Protein AF-0000000080634558 (afdb_homodimer)

Sequence (354 aa):
MTTLVQPQPTEDAERSDAERKASATQMYHEVARIIERMHRRFLDVLRIELSRIGIDDISPVQVMMLLNISNGEISVRDLIERGYYLGSNASYNLKQLVDSGYVDRSASPRDKRAARLKLSARGLELCERLRHMASVHSDGLIRTDGDSQDFEVTYRTLRRLERKWTDVIRSDETEILMTTLVQPQPTEDAERSDAERKASATQMYHEVARIIERMHRRFLDVLRIELSRIGIDDISPVQVMMLLNISNGEISVRDLIERGYYLGSNASYNLKQLVDSGYVDRSASPRDKRAARLKLSARGLELCERLRHMASVHSDGLIRTDGDSQDFEVTYRTLRRLERKWTDVIRSDETEIL

Solvent-accessible surface area (backbone atoms only — not comparable to full-atom values): 19141 Å² total; per-residue (Å²): 134,82,76,77,71,70,78,68,76,48,72,67,55,50,52,52,51,50,50,50,51,51,49,32,26,50,50,47,50,52,46,54,51,48,33,50,50,44,40,48,49,48,42,49,39,44,46,51,51,32,53,73,74,69,50,81,89,65,52,44,70,51,48,54,52,47,62,66,35,65,84,40,78,37,41,56,63,52,47,39,64,68,61,50,36,73,53,84,55,36,64,51,45,50,50,49,34,39,74,72,46,34,31,40,76,41,72,25,89,86,38,80,85,40,41,33,35,33,61,24,74,58,29,47,50,50,51,50,55,52,47,52,52,45,38,58,56,20,61,79,64,42,78,45,71,66,41,49,51,40,51,51,46,26,44,54,47,50,51,52,52,47,50,53,47,50,48,55,50,48,51,54,56,47,69,72,97,134,83,75,77,71,71,79,70,76,49,72,67,55,50,51,52,50,50,50,49,50,50,50,31,26,51,51,48,50,52,45,55,53,48,34,52,50,41,42,47,50,50,40,49,42,43,46,51,52,31,52,75,72,70,48,81,89,66,51,44,70,51,49,55,52,49,62,67,35,64,84,40,78,38,40,56,64,52,46,41,65,67,61,52,38,73,52,86,54,36,63,50,46,50,51,50,34,40,75,73,47,32,32,40,75,39,72,25,88,87,38,81,84,40,43,32,35,34,61,24,75,57,28,48,51,52,52,50,55,51,48,51,52,45,36,57,57,22,60,80,66,43,78,45,71,66,40,48,49,40,50,51,46,25,45,54,49,50,52,53,50,47,50,52,48,50,48,56,49,50,53,53,57,51,70,73,102

InterPro domains:
  IPR000835 MarR-type HTH domain [PF12802] (57-114)
  IPR000835 MarR-type HTH domain [PS50995] (28-163)
  IPR000835 MarR-type HTH domain [SM00347] (51-150)
  IPR023187 Transcriptional regulator MarR-type, conserved site [PS01117] (89-123)
  IPR036388 Winged helix-like DNA-binding domain superfamily [G3DSA:1.10.10.10] (7-164)
  IPR036390 Winged helix DNA-binding domain superfamily [SSF46785] (25-169)
  IPR039422 Transcription regulators MarR/SlyA-like [PTHR33164] (25-158)

Organism: NCBI:txid1064539

Foldseek 3Di:
DPPPPPPDPDPVNVVVVVVVVVVVVVVVVVVVVVVVVVVVVVQVVQVVLCVVVPHDQAGSLLLVLLLVQAVDKDWPVCSCVVVVPVDPVSVVSVVSCVVVQQKDWDQDPVDNPIIIIHGGPNNVVVNVSVVVVVVVVVCVQQPDPVSVVVVVVVVVVVVVVVVVVVVVVVVVVVVVD/DPPPPPPDPDPVSVVVVVVVVVVVVVVVVVVVVVVVVVVVVVQVVQVVLCVVVPHDQAGSLLLVLLLVQAVDKDWPVCSCVVVVPVDPVSVVSVVSCVVVQQKDWDQDPVDNPIIIIHGGPNVVVVNVSVVVVVVVVVCVQQPDPVSVVVVVVVVVVVVVVVVVVVVVVVVVVVVVD

Radius of gyration: 23.76 Å; Cα contacts (8 Å, |Δi|>4): 340; chains: 2; bounding box: 55×63×74 Å

Secondary structure (DSSP, 8-state):
----------HHHHHHHHHHHHHHHHHHHHHHHHHHHHHHHHHHHHHHHHHHTT--SS-HHHHHHHHHHTTS-EEHHHHHHHHT-TTHHHHHHHHHHHHTTSEEEEE-SS-TT-EEEEE-HHHHHHHHHHHHHHHHHHHHH--SHHHHHHHHHHHHHHHHHHHHHHHHHHHHHHHH-/----------HHHHHHHHHHHHHHHHHHHHHHHHHHHHHHHHHHHHHHHHHHTT--SS-HHHHHHHHHHTTS-EEHHHHHHHHT-TTHHHHHHHHHHHHTTSEEEEE-SS-TT-EEEEE-HHHHHHHHHHHHHHHHHHHTT--SHHHHHHHHHHHHHHHHHHHHHHHHHHHHHHHH-

Structure (mmCIF, N/CA/C/O backbone):
data_AF-0000000080634558-model_v1
#
loop_
_entity.id
_entity.type
_entity.pdbx_description
1 polymer 'Transcriptional regulatory protein,MarR family'
#
loop_
_atom_site.group_PDB
_atom_site.id
_atom_site.type_symbol
_atom_site.label_atom_id
_atom_site.label_alt_id
_atom_site.label_comp_id
_atom_site.label_asym_id
_atom_site.label_entity_id
_atom_site.label_seq_id
_atom_site.pdbx_PDB_ins_code
_atom_site.Cartn_x
_atom_site.Cartn_y
_atom_site.Cartn_z
_atom_site.occupancy
_atom_site.B_iso_or_equiv
_atom_site.auth_seq_id
_atom_site.auth_comp_id
_atom_site.auth_asym_id
_atom_site.auth_atom_id
_atom_site.pdbx_PDB_model_num
ATOM 1 N N . MET A 1 1 ? 32.906 36.25 33.5 1 41.28 1 MET A N 1
ATOM 2 C CA . MET A 1 1 ? 31.766 35.406 33.188 1 41.28 1 MET A CA 1
ATOM 3 C C . MET A 1 1 ? 31.422 35.438 31.719 1 41.28 1 MET A C 1
ATOM 5 O O . MET A 1 1 ? 30.875 36.438 31.234 1 41.28 1 MET A O 1
ATOM 9 N N . THR A 1 2 ? 32.281 34.969 30.75 1 53.84 2 THR A N 1
ATOM 10 C CA . THR A 1 2 ? 32.188 34.938 29.297 1 53.84 2 THR A CA 1
ATOM 11 C C . THR A 1 2 ? 30.938 34.25 28.828 1 53.84 2 THR A C 1
ATOM 13 O O . THR A 1 2 ? 30.75 33.062 29.062 1 53.84 2 THR A O 1
ATOM 16 N N . THR A 1 3 ? 29.844 34.906 28.766 1 53.09 3 THR A N 1
ATOM 17 C CA . THR A 1 3 ? 28.609 34.406 28.188 1 53.09 3 THR A CA 1
ATOM 18 C C . THR A 1 3 ? 28.859 33.812 26.812 1 53.09 3 THR A C 1
ATOM 20 O O . THR A 1 3 ? 29.344 34.5 25.906 1 53.09 3 THR A O 1
ATOM 23 N N . LEU A 1 4 ? 29.234 32.562 26.703 1 51.84 4 LEU A N 1
ATOM 24 C CA . LEU A 1 4 ? 29.328 31.828 25.453 1 51.84 4 LEU A CA 1
ATOM 25 C C . LEU A 1 4 ? 28.078 32.031 24.609 1 51.84 4 LEU A C 1
ATOM 27 O O . LEU A 1 4 ? 27 31.531 24.938 1 51.84 4 LEU A O 1
ATOM 31 N N . VAL A 1 5 ? 27.938 33.219 24.031 1 53.56 5 VAL A N 1
ATOM 32 C CA . VAL A 1 5 ? 26.859 33.469 23.094 1 53.56 5 VAL A CA 1
ATOM 33 C C . VAL A 1 5 ? 26.797 32.344 22.047 1 53.56 5 VAL A C 1
ATOM 35 O O . VAL A 1 5 ? 27.797 32.062 21.375 1 53.56 5 VAL A O 1
ATOM 38 N N . GLN A 1 6 ? 26.047 31.25 22.297 1 57 6 GLN A N 1
ATOM 39 C CA . GLN A 1 6 ? 25.797 30.25 21.266 1 57 6 GLN A CA 1
ATOM 40 C C . GLN A 1 6 ? 25.578 30.906 19.906 1 57 6 GLN A C 1
ATOM 42 O O . GLN A 1 6 ? 24.844 31.875 19.781 1 57 6 GLN A O 1
ATOM 47 N N . PRO A 1 7 ? 26.453 30.781 18.984 1 58.62 7 PRO A N 1
ATOM 48 C CA . PRO A 1 7 ? 26.281 31.438 17.672 1 58.62 7 PRO A CA 1
ATOM 49 C C . PRO A 1 7 ? 24.875 31.25 17.109 1 58.62 7 PRO A C 1
ATOM 51 O O . PRO A 1 7 ? 24.297 30.156 17.219 1 58.62 7 PRO A O 1
ATOM 54 N N . GLN A 1 8 ? 24 32.219 17.203 1 61.09 8 GLN A N 1
ATOM 55 C CA . GLN A 1 8 ? 22.703 32.281 16.531 1 61.09 8 GLN A CA 1
ATOM 56 C C . GLN A 1 8 ? 22.781 31.734 15.109 1 61.09 8 GLN A C 1
ATOM 58 O O . GLN A 1 8 ? 23.703 32.094 14.367 1 61.09 8 GLN A O 1
ATOM 63 N N . PRO A 1 9 ? 22.141 30.531 14.859 1 66.19 9 PRO A N 1
ATOM 64 C CA . PRO A 1 9 ? 22.281 30.078 13.477 1 66.19 9 PRO A CA 1
ATOM 65 C C . PRO A 1 9 ? 22.078 31.203 12.461 1 66.19 9 PRO A C 1
ATOM 67 O O . PRO A 1 9 ? 21.25 32.094 12.68 1 66.19 9 PRO A O 1
ATOM 70 N N . THR A 1 10 ? 23.031 31.422 11.641 1 75.25 10 THR A N 1
ATOM 71 C CA . THR A 1 10 ? 22.984 32.406 10.57 1 75.25 10 THR A CA 1
ATOM 72 C C . THR A 1 10 ? 21.75 32.188 9.695 1 75.25 10 THR A C 1
ATOM 74 O O . THR A 1 10 ? 21.203 31.078 9.656 1 75.25 10 THR A O 1
ATOM 77 N N . GLU A 1 11 ? 21 33.25 9.32 1 80.88 11 GLU A N 1
ATOM 78 C CA . GLU A 1 11 ? 19.859 33.25 8.398 1 80.88 11 GLU A CA 1
ATOM 79 C C . GLU A 1 11 ? 20.031 32.188 7.32 1 80.88 11 GLU A C 1
ATOM 81 O O . GLU A 1 11 ? 19.062 31.516 6.945 1 80.88 11 GLU A O 1
ATOM 86 N N . ASP A 1 12 ? 21.344 32.031 6.871 1 81 12 ASP A N 1
ATOM 87 C CA . ASP A 1 12 ? 21.641 31.047 5.84 1 81 12 ASP A CA 1
ATOM 88 C C . ASP A 1 12 ? 21.438 29.641 6.371 1 81 12 ASP A C 1
ATOM 90 O O . ASP A 1 12 ? 20.938 28.766 5.66 1 81 12 ASP A O 1
ATOM 94 N N . ALA A 1 13 ? 21.906 29.516 7.625 1 83.88 13 ALA A N 1
ATOM 95 C CA . ALA A 1 13 ? 21.766 28.203 8.258 1 83.88 13 ALA A CA 1
ATOM 96 C C . ALA A 1 13 ? 20.297 27.859 8.484 1 83.88 13 ALA A C 1
ATOM 98 O O . ALA A 1 13 ? 19.891 26.719 8.305 1 83.88 13 ALA A O 1
ATOM 99 N N . GLU A 1 14 ? 19.406 28.797 8.719 1 84.12 14 GLU A N 1
ATOM 100 C CA . GLU A 1 14 ? 17.969 28.594 8.922 1 84.12 14 GLU A CA 1
ATOM 101 C C . GLU A 1 14 ? 17.266 28.281 7.605 1 84.12 14 GLU A C 1
ATOM 103 O O . GLU A 1 14 ? 16.375 27.438 7.562 1 84.12 14 GLU A O 1
ATOM 108 N N . ARG A 1 15 ? 17.672 28.953 6.566 1 85.88 15 ARG A N 1
ATOM 109 C CA . ARG A 1 15 ? 17.109 28.703 5.246 1 85.88 15 ARG A CA 1
ATOM 110 C C . ARG A 1 15 ? 17.469 27.312 4.746 1 85.88 15 ARG A C 1
ATOM 112 O O . ARG A 1 15 ? 16.625 26.625 4.16 1 85.88 15 ARG A O 1
ATOM 119 N N . SER A 1 16 ? 18.688 26.906 5.031 1 84.06 16 SER A N 1
ATOM 120 C CA . SER A 1 16 ? 19.141 25.578 4.621 1 84.06 16 SER A CA 1
ATOM 121 C C . SER A 1 16 ? 18.406 24.484 5.379 1 84.06 16 SER A C 1
ATOM 123 O O . SER A 1 16 ? 18.016 23.469 4.789 1 84.06 16 SER A O 1
ATOM 125 N N . ASP A 1 17 ? 18.156 24.766 6.613 1 84.12 17 ASP A N 1
ATOM 126 C CA . ASP A 1 17 ? 17.422 23.797 7.434 1 84.12 17 ASP A CA 1
ATOM 127 C C . ASP A 1 17 ? 15.961 23.703 6.996 1 84.12 17 ASP A C 1
ATOM 129 O O . ASP A 1 17 ? 15.398 22.594 6.93 1 84.12 17 ASP A O 1
ATOM 133 N N . ALA A 1 18 ? 15.445 24.828 6.66 1 84.88 18 ALA A N 1
ATOM 134 C CA . ALA A 1 18 ? 14.062 24.875 6.191 1 84.88 18 ALA A CA 1
ATOM 135 C C . ALA A 1 18 ? 13.906 24.141 4.867 1 84.88 18 ALA A C 1
ATOM 137 O O . ALA A 1 18 ? 12.922 23.422 4.652 1 84.88 18 ALA A O 1
ATOM 138 N N . GLU A 1 19 ? 14.805 24.234 4.027 1 85.38 19 GLU A N 1
ATOM 139 C CA . GLU A 1 19 ? 14.773 23.562 2.73 1 85.38 19 GLU A CA 1
ATOM 140 C C . GLU A 1 19 ? 14.914 22.062 2.885 1 85.38 19 GLU A C 1
ATOM 142 O O . GLU A 1 19 ? 14.258 21.281 2.176 1 85.38 19 GLU A O 1
ATOM 147 N N . ARG A 1 20 ? 15.805 21.766 3.781 1 85.38 20 ARG A N 1
ATOM 148 C CA . ARG A 1 20 ? 15.992 20.344 4.047 1 85.38 20 ARG A CA 1
ATOM 149 C C . ARG A 1 20 ? 14.719 19.719 4.598 1 85.38 20 ARG A C 1
ATOM 151 O O . ARG A 1 20 ? 14.328 18.625 4.18 1 85.38 20 ARG A O 1
ATOM 158 N N . LYS A 1 21 ? 14.164 20.422 5.5 1 85.44 21 LYS A N 1
ATOM 159 C CA . LYS A 1 21 ? 12.922 19.922 6.102 1 85.44 21 LYS A CA 1
ATOM 160 C C . LYS A 1 21 ? 11.805 19.828 5.066 1 85.44 21 LYS A C 1
ATOM 162 O O . LYS A 1 21 ? 11.039 18.875 5.055 1 85.44 21 LYS A O 1
ATOM 167 N N . ALA A 1 22 ? 11.781 20.828 4.227 1 85.56 22 ALA A N 1
ATOM 168 C CA . ALA A 1 22 ? 10.773 20.844 3.17 1 85.56 22 ALA A CA 1
ATOM 169 C C . ALA A 1 22 ? 10.969 19.672 2.207 1 85.56 22 ALA A C 1
ATOM 171 O O . ALA A 1 22 ? 10 19.031 1.792 1 85.56 22 ALA A O 1
ATOM 172 N N . SER A 1 23 ? 12.156 19.391 1.913 1 88.62 23 SER A N 1
ATOM 173 C CA . SER A 1 23 ? 12.477 18.281 1.018 1 88.62 23 SER A CA 1
ATOM 174 C C . SER A 1 23 ? 12.148 16.938 1.658 1 88.62 23 SER A C 1
ATOM 176 O O . SER A 1 23 ? 11.617 16.047 1 1 88.62 23 SER A O 1
ATOM 178 N N . ALA A 1 24 ? 12.438 16.906 2.881 1 89.12 24 ALA A N 1
ATOM 179 C CA . ALA A 1 24 ? 12.141 15.68 3.617 1 89.12 24 ALA A CA 1
ATOM 180 C C . ALA A 1 24 ? 10.633 15.414 3.664 1 89.12 24 ALA A C 1
ATOM 182 O O . ALA A 1 24 ? 10.188 14.289 3.455 1 89.12 24 ALA A O 1
ATOM 183 N N . THR A 1 25 ? 9.891 16.422 3.891 1 88.69 25 THR A N 1
ATOM 184 C CA . THR A 1 25 ? 8.438 16.312 3.951 1 88.69 25 THR A CA 1
ATOM 185 C C . THR A 1 25 ? 7.875 15.891 2.596 1 88.69 25 THR A C 1
ATOM 187 O O . THR A 1 25 ? 6.992 15.031 2.523 1 88.69 25 THR A O 1
ATOM 190 N N . GLN A 1 26 ? 8.406 16.484 1.612 1 87.88 26 GLN A N 1
ATOM 191 C CA . GLN A 1 26 ? 7.953 16.156 0.264 1 87.88 26 GLN A CA 1
ATOM 192 C C . GLN A 1 26 ? 8.242 14.695 -0.071 1 87.88 26 GLN A C 1
ATOM 194 O O . GLN A 1 26 ? 7.391 14.008 -0.635 1 87.88 26 GLN A O 1
ATOM 199 N N . MET A 1 27 ? 9.398 14.273 0.275 1 89.44 27 MET A N 1
ATOM 200 C CA . MET A 1 27 ? 9.789 12.891 0.004 1 89.44 27 MET A CA 1
ATOM 201 C C . MET A 1 27 ? 8.906 11.922 0.777 1 89.44 27 MET A C 1
ATOM 203 O O . MET A 1 27 ? 8.484 10.891 0.237 1 89.44 27 MET A O 1
ATOM 207 N N . TYR A 1 28 ? 8.664 12.234 1.973 1 89.69 28 TYR A N 1
ATOM 208 C CA . TYR A 1 28 ? 7.766 11.445 2.803 1 89.69 28 TYR A CA 1
ATOM 209 C C . TYR A 1 28 ? 6.395 11.312 2.148 1 89.69 28 TYR A C 1
ATOM 211 O O . TYR A 1 28 ? 5.852 10.211 2.039 1 89.69 28 TYR A O 1
ATOM 219 N N . HIS A 1 29 ? 5.945 12.414 1.685 1 86.62 29 HIS A N 1
ATOM 220 C CA . HIS A 1 29 ? 4.633 12.453 1.05 1 86.62 29 HIS A CA 1
ATOM 221 C C . HIS A 1 29 ? 4.617 11.617 -0.229 1 86.62 29 HIS A C 1
ATOM 223 O O . HIS A 1 29 ? 3.648 10.906 -0.498 1 86.62 29 HIS A O 1
ATOM 229 N N . GLU A 1 30 ? 5.617 11.727 -0.964 1 88 30 GLU A N 1
ATOM 230 C CA . GLU A 1 30 ? 5.688 10.992 -2.225 1 88 30 GLU A CA 1
ATOM 231 C C . GLU A 1 30 ? 5.707 9.492 -1.985 1 88 30 GLU A C 1
ATOM 233 O O . GLU A 1 30 ? 5.047 8.734 -2.699 1 88 30 GLU A O 1
ATOM 238 N N . VAL A 1 31 ? 6.391 9.086 -1.037 1 91.19 31 VAL A N 1
ATOM 239 C CA . VAL A 1 31 ? 6.496 7.664 -0.739 1 91.19 31 VAL A CA 1
ATOM 240 C C . VAL A 1 31 ? 5.168 7.152 -0.194 1 91.19 31 VAL A C 1
ATOM 242 O O . VAL A 1 31 ? 4.688 6.09 -0.603 1 91.19 31 VAL A O 1
ATOM 245 N N . ALA A 1 32 ? 4.562 7.926 0.675 1 88.25 32 ALA A N 1
ATOM 246 C CA . ALA A 1 32 ? 3.256 7.543 1.206 1 88.25 32 ALA A CA 1
ATOM 247 C C . ALA A 1 32 ? 2.223 7.426 0.09 1 88.25 32 ALA A C 1
ATOM 249 O O . ALA A 1 32 ? 1.437 6.477 0.059 1 88.25 32 ALA A O 1
ATOM 250 N N . ARG A 1 33 ? 2.234 8.328 -0.828 1 84.25 33 ARG A N 1
ATOM 251 C CA . ARG A 1 33 ? 1.286 8.359 -1.937 1 84.25 33 ARG A CA 1
ATOM 252 C C . ARG A 1 33 ? 1.483 7.164 -2.859 1 84.25 33 ARG A C 1
ATOM 254 O O . ARG A 1 33 ? 0.511 6.555 -3.311 1 84.25 33 ARG A O 1
ATOM 261 N N . ILE A 1 34 ? 2.713 6.875 -3.141 1 89.06 34 ILE A N 1
ATOM 262 C CA . ILE A 1 34 ? 2.959 5.781 -4.074 1 89.06 34 ILE A CA 1
ATOM 263 C C . ILE A 1 34 ? 2.611 4.449 -3.41 1 89.06 34 ILE A C 1
ATOM 265 O O . ILE A 1 34 ? 2.146 3.521 -4.074 1 89.06 34 ILE A O 1
ATOM 269 N N . ILE A 1 35 ? 2.797 4.32 -2.119 1 88.75 35 ILE A N 1
ATOM 270 C CA . ILE A 1 35 ? 2.402 3.111 -1.402 1 88.75 35 ILE A CA 1
ATOM 271 C C . ILE A 1 35 ? 0.9 2.885 -1.561 1 88.75 35 ILE A C 1
ATOM 273 O O . ILE A 1 35 ? 0.461 1.767 -1.837 1 88.75 35 ILE A O 1
ATOM 2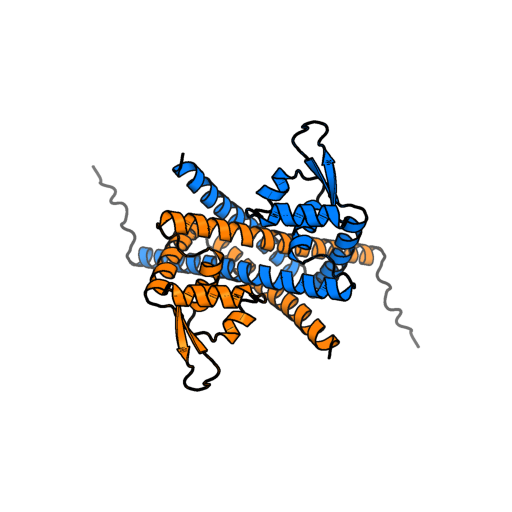77 N N . GLU A 1 36 ? 0.167 3.908 -1.409 1 83.62 36 GLU A N 1
ATOM 278 C CA . GLU A 1 36 ? -1.281 3.83 -1.573 1 83.62 36 GLU A CA 1
ATOM 279 C C . GLU A 1 36 ? -1.653 3.387 -2.984 1 83.62 36 GLU A C 1
ATOM 281 O O . GLU A 1 36 ? -2.498 2.504 -3.162 1 83.62 36 GLU A O 1
ATOM 286 N N . ARG A 1 37 ? -1.035 3.957 -3.982 1 82.5 37 ARG A N 1
ATOM 287 C CA . ARG A 1 37 ? -1.289 3.623 -5.383 1 82.5 37 ARG A CA 1
ATOM 288 C C . ARG A 1 37 ? -0.887 2.182 -5.68 1 82.5 37 ARG A C 1
ATOM 290 O O . ARG A 1 37 ? -1.609 1.462 -6.375 1 82.5 37 ARG A O 1
ATOM 297 N N . MET A 1 38 ? 0.166 1.812 -5.102 1 88.69 38 MET A N 1
ATOM 298 C CA . MET A 1 38 ? 0.699 0.477 -5.359 1 88.69 38 MET A CA 1
ATOM 299 C C . MET A 1 38 ? -0.198 -0.595 -4.75 1 88.69 38 MET A C 1
ATOM 301 O O . MET A 1 38 ? -0.358 -1.675 -5.32 1 88.69 38 MET A O 1
ATOM 305 N N . HIS A 1 39 ? -0.681 -0.327 -3.605 1 86 39 HIS A N 1
ATOM 306 C CA . HIS A 1 39 ? -1.601 -1.288 -3.008 1 86 39 HIS A CA 1
ATOM 307 C C . HIS A 1 39 ? -2.773 -1.58 -3.938 1 86 39 HIS A C 1
ATOM 309 O O . HIS A 1 39 ? -3.111 -2.742 -4.172 1 86 39 HIS A O 1
ATOM 315 N N . ARG A 1 40 ? -3.297 -0.662 -4.527 1 81.44 40 ARG A N 1
ATOM 316 C CA . ARG A 1 40 ? -4.418 -0.813 -5.449 1 81.44 40 ARG A CA 1
ATOM 317 C C . ARG A 1 40 ? -3.998 -1.558 -6.711 1 81.44 40 ARG A C 1
ATOM 319 O O . ARG A 1 40 ? -4.703 -2.455 -7.172 1 81.44 40 ARG A O 1
ATOM 326 N N . ARG A 1 41 ? -2.928 -1.122 -7.25 1 84.44 41 ARG A N 1
ATOM 327 C CA . ARG A 1 41 ? -2.42 -1.78 -8.453 1 84.44 41 ARG A CA 1
ATOM 328 C C . ARG A 1 41 ? -2.158 -3.262 -8.195 1 84.44 41 ARG A C 1
ATOM 330 O O . ARG A 1 41 ? -2.436 -4.102 -9.047 1 84.44 41 ARG A O 1
ATOM 337 N N . PHE A 1 42 ? -1.664 -3.484 -7.031 1 87.69 42 PHE A N 1
ATOM 338 C CA . PHE A 1 42 ? -1.375 -4.871 -6.695 1 87.69 42 PHE A CA 1
ATOM 339 C C . PHE A 1 42 ? -2.656 -5.695 -6.645 1 87.69 42 PHE A C 1
ATOM 341 O O . PHE A 1 42 ? -2.684 -6.844 -7.086 1 87.69 42 PHE A O 1
ATOM 348 N N . LEU A 1 43 ? -3.717 -5.191 -6.094 1 85.94 43 LEU A N 1
ATOM 349 C CA . LEU A 1 43 ? -5.004 -5.875 -6.082 1 85.94 43 LEU A CA 1
ATOM 350 C C . LEU A 1 43 ? -5.48 -6.164 -7.5 1 85.94 43 LEU A C 1
ATOM 352 O O . LEU A 1 43 ? -6.031 -7.234 -7.77 1 85.94 43 LEU A O 1
ATOM 356 N N . ASP A 1 44 ? -5.195 -5.258 -8.398 1 86.69 44 ASP A N 1
ATOM 357 C CA . ASP A 1 44 ? -5.551 -5.465 -9.805 1 86.69 44 ASP A CA 1
ATOM 358 C C . ASP A 1 44 ? -4.715 -6.586 -10.422 1 86.69 44 ASP A C 1
ATOM 360 O O . ASP A 1 44 ? -5.234 -7.398 -11.188 1 86.69 44 ASP A O 1
ATOM 364 N N . VAL A 1 45 ? -3.498 -6.57 -10.117 1 89.69 45 VAL A N 1
ATOM 365 C CA . VAL A 1 45 ? -2.619 -7.629 -10.602 1 89.69 45 VAL A CA 1
ATOM 366 C C . VAL A 1 45 ? -3.131 -8.984 -10.125 1 89.69 45 VAL A C 1
ATOM 368 O O . VAL A 1 45 ? -3.215 -9.938 -10.906 1 89.69 45 VAL A O 1
ATOM 371 N N . LEU A 1 46 ? -3.488 -9.039 -8.828 1 90.56 46 LEU A N 1
ATOM 372 C CA . LEU A 1 46 ? -3.986 -10.297 -8.266 1 90.56 46 LEU A CA 1
ATOM 373 C C . LEU A 1 46 ? -5.277 -10.719 -8.953 1 90.56 46 LEU A C 1
ATOM 375 O O . LEU A 1 46 ? -5.484 -11.906 -9.219 1 90.56 46 LEU A O 1
ATOM 379 N N . ARG A 1 47 ? -6.125 -9.797 -9.227 1 90.44 47 ARG A N 1
ATOM 380 C CA . ARG A 1 47 ? -7.371 -10.086 -9.93 1 90.44 47 ARG A CA 1
ATOM 381 C C . ARG A 1 47 ? -7.098 -10.711 -11.289 1 90.44 47 ARG A C 1
ATOM 383 O O . ARG A 1 47 ? -7.715 -11.719 -11.656 1 90.44 47 ARG A O 1
ATOM 390 N N . ILE A 1 48 ? -6.234 -10.117 -11.984 1 90.62 48 ILE A N 1
ATOM 391 C CA . ILE A 1 48 ? -5.895 -10.57 -13.328 1 90.62 48 ILE A CA 1
ATOM 392 C C . ILE A 1 48 ? -5.266 -11.961 -13.258 1 90.62 48 ILE A C 1
ATOM 394 O O . ILE A 1 48 ? -5.613 -12.852 -14.039 1 90.62 48 ILE A O 1
ATOM 398 N N . GLU A 1 49 ? -4.352 -12.117 -12.32 1 91.31 49 GLU A N 1
ATOM 399 C CA . GLU A 1 49 ? -3.68 -13.406 -12.188 1 91.31 49 GLU A CA 1
ATOM 400 C C . GLU A 1 49 ? -4.664 -14.508 -11.789 1 91.31 49 GLU A C 1
ATOM 402 O O . GLU A 1 49 ? -4.574 -15.633 -12.281 1 91.31 49 GLU A O 1
ATOM 407 N N . LEU A 1 50 ? -5.574 -14.195 -10.898 1 93.94 50 LEU A N 1
ATOM 408 C CA . LEU A 1 50 ? -6.613 -15.148 -10.531 1 93.94 50 LEU A CA 1
ATOM 409 C C . LEU A 1 50 ? -7.438 -15.547 -11.75 1 93.94 50 LEU A C 1
ATOM 411 O O . LEU A 1 50 ? -7.73 -16.734 -11.953 1 93.94 50 LEU A O 1
ATOM 415 N N . SER A 1 51 ? -7.746 -14.586 -12.531 1 92.62 51 SER A N 1
ATOM 416 C CA . SER A 1 51 ? -8.5 -14.852 -13.75 1 92.62 51 SER A CA 1
ATOM 417 C C . SER A 1 51 ? -7.719 -15.742 -14.703 1 92.62 51 SER A C 1
ATOM 419 O O . SER A 1 51 ? -8.273 -16.672 -15.297 1 92.62 51 SER A O 1
ATOM 421 N N . ARG A 1 52 ? -6.469 -15.508 -14.836 1 90.44 52 ARG A N 1
ATOM 422 C CA . ARG A 1 52 ? -5.598 -16.266 -15.734 1 90.44 52 ARG A CA 1
ATOM 423 C C . ARG A 1 52 ? -5.566 -17.734 -15.352 1 90.44 52 ARG A C 1
ATOM 425 O O . ARG A 1 52 ? -5.508 -18.609 -16.219 1 90.44 52 ARG A O 1
ATOM 432 N N . ILE A 1 53 ? -5.617 -17.969 -14.078 1 92.75 53 ILE A N 1
ATOM 433 C CA . ILE A 1 53 ? -5.5 -19.359 -13.648 1 92.75 53 ILE A CA 1
ATOM 434 C C . ILE A 1 53 ? -6.891 -19.938 -13.406 1 92.75 53 ILE A C 1
ATOM 436 O O . ILE A 1 53 ? -7.023 -21.047 -12.859 1 92.75 53 ILE A O 1
ATOM 440 N N . GLY A 1 54 ? -7.938 -19.203 -13.664 1 94.06 54 GLY A N 1
ATOM 441 C CA . GLY A 1 54 ? -9.305 -19.703 -13.656 1 94.06 54 GLY A CA 1
ATOM 442 C C . GLY A 1 54 ? -9.906 -19.781 -12.266 1 94.06 54 GLY A C 1
ATOM 443 O O . GLY A 1 54 ? -10.75 -20.641 -12 1 94.06 54 GLY A O 1
ATOM 444 N N . ILE A 1 55 ? -9.453 -19 -11.32 1 95.25 55 ILE A N 1
ATOM 445 C CA . ILE A 1 55 ? -9.977 -18.984 -9.961 1 95.25 55 ILE A CA 1
ATOM 446 C C . ILE A 1 55 ? -10.836 -17.734 -9.758 1 95.25 55 ILE A C 1
ATOM 448 O O . ILE A 1 55 ? -10.359 -16.609 -9.922 1 95.25 55 ILE A O 1
ATOM 452 N N . ASP A 1 56 ? -12.102 -17.953 -9.414 1 93.81 56 ASP A N 1
ATOM 453 C CA . ASP A 1 56 ? -13.008 -16.812 -9.305 1 93.81 56 ASP A CA 1
ATOM 454 C C . ASP A 1 56 ? -13.789 -16.859 -7.988 1 93.81 56 ASP A C 1
ATOM 456 O O . ASP A 1 56 ? -14.719 -16.078 -7.789 1 93.81 56 ASP A O 1
ATOM 460 N N . ASP A 1 57 ? -13.414 -17.734 -7.102 1 95.19 57 ASP A N 1
ATOM 461 C CA . ASP A 1 57 ? -14.172 -17.891 -5.863 1 95.19 57 ASP A CA 1
ATOM 462 C C . ASP A 1 57 ? -13.469 -17.219 -4.695 1 95.19 57 ASP A C 1
ATOM 464 O O . ASP A 1 57 ? -13.844 -17.406 -3.537 1 95.19 57 ASP A O 1
ATOM 468 N N . ILE A 1 58 ? -12.398 -16.516 -4.934 1 94.44 58 ILE A N 1
ATOM 469 C CA . ILE A 1 58 ? -11.648 -15.797 -3.906 1 94.44 58 ILE A CA 1
ATOM 470 C C . ILE A 1 58 ? -11.273 -14.406 -4.41 1 94.44 58 ILE A C 1
ATOM 472 O O . ILE A 1 58 ? -10.875 -14.25 -5.566 1 94.44 58 ILE A O 1
ATOM 476 N N . SER A 1 59 ? -11.438 -13.375 -3.596 1 90.31 59 SER A N 1
ATOM 477 C CA . SER A 1 59 ? -11.125 -12 -3.986 1 90.31 59 SER A CA 1
ATOM 478 C C . SER A 1 59 ? -9.656 -11.68 -3.756 1 90.31 59 SER A C 1
ATOM 480 O O . SER A 1 59 ? -8.977 -12.367 -2.988 1 90.31 59 SER A O 1
ATOM 482 N N . PRO A 1 60 ? -9.219 -10.617 -4.375 1 89.62 60 PRO A N 1
ATOM 483 C CA . PRO A 1 60 ? -7.828 -10.203 -4.16 1 89.62 60 PRO A CA 1
ATOM 484 C C . PRO A 1 60 ? -7.52 -9.906 -2.693 1 89.62 60 PRO A C 1
ATOM 486 O O . PRO A 1 60 ? -6.434 -10.234 -2.209 1 89.62 60 PRO A O 1
ATOM 489 N N . VAL A 1 61 ? -8.445 -9.336 -1.993 1 84 61 VAL A N 1
ATOM 490 C CA . VAL A 1 61 ? -8.242 -9.023 -0.583 1 84 61 VAL A CA 1
ATOM 491 C C . VAL A 1 61 ? -8.109 -10.32 0.22 1 84 61 VAL A C 1
ATOM 493 O O . VAL A 1 61 ? -7.293 -10.406 1.138 1 84 61 VAL A O 1
ATOM 496 N N . GLN A 1 62 ? -8.859 -11.258 -0.125 1 87.81 62 GLN A N 1
ATOM 497 C CA . GLN A 1 62 ? -8.773 -12.562 0.529 1 87.81 62 GLN A CA 1
ATOM 498 C C . GLN A 1 62 ? -7.441 -13.25 0.219 1 87.81 62 GLN A C 1
ATOM 500 O O . GLN A 1 62 ? -6.859 -13.906 1.084 1 87.81 62 GLN A O 1
ATOM 505 N N . VAL A 1 63 ? -6.996 -13.086 -1.009 1 90.75 63 VAL A N 1
ATOM 506 C CA . VAL A 1 63 ? -5.699 -13.625 -1.398 1 90.75 63 VAL A CA 1
ATOM 507 C C . VAL A 1 63 ? -4.598 -12.992 -0.551 1 90.75 63 VAL A C 1
ATOM 509 O O . VAL A 1 63 ? -3.686 -13.688 -0.092 1 90.75 63 VAL A O 1
ATOM 512 N N . MET A 1 64 ? -4.668 -11.734 -0.364 1 85.25 64 MET A N 1
ATOM 513 C CA . MET A 1 64 ? -3.686 -11.055 0.474 1 85.25 64 MET A CA 1
ATOM 514 C C . MET A 1 64 ? -3.664 -11.648 1.879 1 85.25 64 MET A C 1
ATOM 516 O O . MET A 1 64 ? -2.596 -11.805 2.473 1 85.25 64 MET A O 1
ATOM 520 N N . MET A 1 65 ? -4.797 -11.93 2.385 1 83.81 65 MET A N 1
ATOM 521 C CA . MET A 1 65 ? -4.887 -12.555 3.699 1 83.81 65 MET A CA 1
ATOM 522 C C . MET A 1 65 ? -4.234 -13.93 3.689 1 83.81 65 MET A C 1
ATOM 524 O O . MET A 1 65 ? -3.508 -14.289 4.617 1 83.81 65 MET A O 1
ATOM 528 N N . LEU A 1 66 ? -4.434 -14.672 2.652 1 88.62 66 LEU A N 1
ATOM 529 C CA . LEU A 1 66 ? -3.844 -15.992 2.502 1 88.62 66 LEU A CA 1
ATOM 530 C C . LEU A 1 66 ? -2.32 -15.922 2.527 1 88.62 66 LEU A C 1
ATOM 532 O O . LEU A 1 66 ? -1.666 -16.734 3.191 1 88.62 66 LEU A O 1
ATOM 536 N N . LEU A 1 67 ? -1.87 -14.961 1.801 1 83.44 67 LEU A N 1
ATOM 537 C CA . LEU A 1 67 ? -0.424 -14.805 1.683 1 83.44 67 LEU A CA 1
ATOM 538 C C . LEU A 1 67 ? 0.198 -14.461 3.031 1 83.44 67 LEU A C 1
ATOM 540 O O . LEU A 1 67 ? 1.354 -14.797 3.293 1 83.44 67 LEU A O 1
ATOM 544 N N . ASN A 1 68 ? -0.5 -13.852 3.871 1 79.56 68 ASN A N 1
ATOM 545 C CA . ASN A 1 68 ? -0.007 -13.531 5.203 1 79.56 68 ASN A CA 1
ATOM 546 C C . ASN A 1 68 ? -0.03 -14.75 6.121 1 79.56 68 ASN A C 1
ATOM 548 O O . ASN A 1 68 ? 0.751 -14.836 7.07 1 79.56 68 ASN A O 1
ATOM 552 N N . ILE A 1 69 ? -0.906 -15.656 5.887 1 81.56 69 ILE A N 1
ATOM 553 C CA . ILE A 1 69 ? -1.016 -16.891 6.656 1 81.56 69 ILE A CA 1
ATOM 554 C C . ILE A 1 69 ? 0.079 -17.859 6.23 1 81.56 69 ILE A C 1
ATOM 556 O O . ILE A 1 69 ? 0.563 -18.656 7.039 1 81.56 69 ILE A O 1
ATOM 560 N N . SER A 1 70 ? 0.538 -17.828 4.977 1 69.5 70 SER A N 1
ATOM 561 C CA . SER A 1 70 ? 1.448 -18.766 4.34 1 69.5 70 SER A CA 1
ATOM 562 C C . SER A 1 70 ? 2.77 -18.859 5.098 1 69.5 70 SER A C 1
ATOM 564 O O . SER A 1 70 ? 3.484 -19.859 4.992 1 69.5 70 SER A O 1
ATOM 566 N N . ASN A 1 71 ? 3.125 -17.906 5.785 1 64.94 71 ASN A N 1
ATOM 567 C CA . ASN A 1 71 ? 4.41 -17.938 6.477 1 64.94 71 ASN A CA 1
ATOM 568 C C . ASN A 1 71 ? 4.344 -18.781 7.746 1 64.94 71 ASN A C 1
ATOM 570 O O . ASN A 1 71 ? 5.234 -18.719 8.594 1 64.94 71 ASN A O 1
ATOM 574 N N . GLY A 1 72 ? 3.449 -19.672 7.805 1 68.19 72 GLY A N 1
ATOM 575 C CA . GLY A 1 72 ? 3.324 -20.562 8.953 1 68.19 72 GLY A CA 1
ATOM 576 C C . GLY A 1 72 ? 1.998 -20.422 9.672 1 68.19 72 GLY A C 1
ATOM 577 O O . GLY A 1 72 ? 1.048 -19.844 9.133 1 68.19 72 GLY A O 1
ATOM 578 N N . GLU A 1 73 ? 1.938 -21.141 10.805 1 71.88 73 GLU A N 1
ATOM 579 C CA . GLU A 1 73 ? 0.743 -21.031 11.633 1 71.88 73 GLU A CA 1
ATOM 580 C C . GL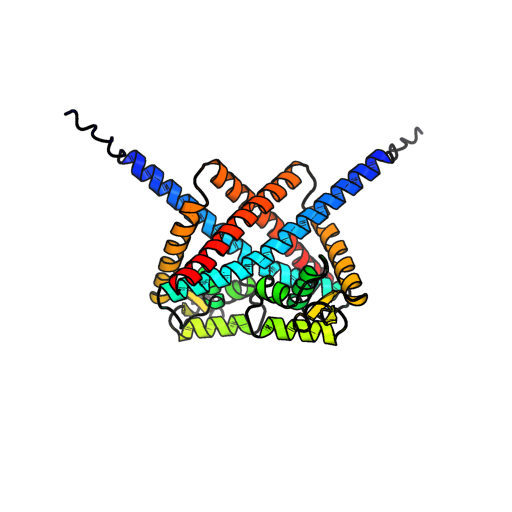U A 1 73 ? 0.651 -19.672 12.312 1 71.88 73 GLU A C 1
ATOM 582 O O . GLU A 1 73 ? 1.66 -19.125 12.773 1 71.88 73 GLU A O 1
ATOM 587 N N . ILE A 1 74 ? -0.518 -19.141 12.133 1 77.56 74 ILE A N 1
ATOM 588 C CA . ILE A 1 74 ? -0.713 -17.828 12.75 1 77.56 74 ILE A CA 1
ATOM 589 C C . ILE A 1 74 ? -2.01 -17.828 13.555 1 77.56 74 ILE A C 1
ATOM 591 O O . ILE A 1 74 ? -2.967 -18.531 13.203 1 77.56 74 ILE A O 1
ATOM 595 N N . SER A 1 75 ? -1.943 -17.156 14.664 1 77.12 75 SER A N 1
ATOM 596 C CA . SER A 1 75 ? -3.172 -17 15.438 1 77.12 75 SER A CA 1
ATOM 597 C C . SER A 1 75 ? -4.137 -16.031 14.766 1 77.12 75 SER A C 1
ATOM 599 O O . SER A 1 75 ? -3.711 -15.141 14.023 1 77.12 75 SER A O 1
ATOM 601 N N . VAL A 1 76 ? -5.395 -16.297 15.016 1 74.62 76 VAL A N 1
ATOM 602 C CA . VAL A 1 76 ? -6.426 -15.391 14.531 1 74.62 76 VAL A CA 1
ATOM 603 C C . VAL A 1 76 ? -6.129 -13.969 15.008 1 74.62 76 VAL A C 1
ATOM 605 O O . VAL A 1 76 ? -6.23 -13.008 14.234 1 74.62 76 VAL A O 1
ATOM 608 N N . ARG A 1 77 ? -5.703 -13.844 16.156 1 73.25 77 ARG A N 1
ATOM 609 C CA . ARG A 1 77 ? -5.391 -12.547 16.75 1 73.25 77 ARG A CA 1
ATOM 610 C C . ARG A 1 77 ? -4.246 -11.867 15.992 1 73.25 77 ARG A C 1
ATOM 612 O O . ARG A 1 77 ? -4.344 -10.695 15.641 1 73.25 77 ARG A O 1
ATOM 619 N N . ASP A 1 78 ? -3.301 -12.641 15.758 1 73.5 78 ASP A N 1
ATOM 620 C CA . ASP A 1 78 ? -2.141 -12.109 15.055 1 73.5 78 ASP A CA 1
ATOM 621 C C . ASP A 1 78 ? -2.51 -11.672 13.641 1 73.5 78 ASP A C 1
ATOM 623 O O . ASP A 1 78 ? -2.012 -10.656 13.148 1 73.5 78 ASP A O 1
ATOM 627 N N . LEU A 1 79 ? -3.316 -12.445 13.039 1 74.38 79 LEU A N 1
ATOM 628 C CA . LEU A 1 79 ? -3.738 -12.125 11.68 1 74.38 79 LEU A CA 1
ATOM 629 C C . LEU A 1 79 ? -4.551 -10.836 11.648 1 74.38 79 LEU A C 1
ATOM 631 O O . LEU A 1 79 ? -4.34 -9.984 10.789 1 74.38 79 LEU A O 1
ATOM 635 N N . ILE A 1 80 ? -5.375 -10.742 12.617 1 69.06 80 ILE A N 1
ATOM 636 C CA . ILE A 1 80 ? -6.246 -9.578 12.672 1 69.06 80 ILE A CA 1
ATOM 637 C C . ILE A 1 80 ? -5.434 -8.344 13.055 1 69.06 80 ILE A C 1
ATOM 639 O O . ILE A 1 80 ? -5.602 -7.273 12.461 1 69.06 80 ILE A O 1
ATOM 643 N N . GLU A 1 81 ? -4.574 -8.477 14 1 64.19 81 GLU A N 1
ATOM 644 C CA . GLU A 1 81 ? -3.752 -7.359 14.453 1 64.19 81 GLU A CA 1
ATOM 645 C C . GLU A 1 81 ? -2.732 -6.953 13.391 1 64.19 81 GLU A C 1
ATOM 647 O O . GLU A 1 81 ? -2.502 -5.766 13.172 1 64.19 81 GLU A O 1
ATOM 652 N N . ARG A 1 82 ? -2.104 -8.031 12.938 1 58.91 82 ARG A N 1
ATOM 653 C CA . ARG A 1 82 ? -1.08 -7.77 11.93 1 58.91 82 ARG A CA 1
ATOM 654 C C . ARG A 1 82 ? -1.71 -7.363 10.602 1 58.91 82 ARG A C 1
ATOM 656 O O . ARG A 1 82 ? -1.111 -6.617 9.828 1 58.91 82 ARG A O 1
ATOM 663 N N . GLY A 1 83 ? -2.721 -8.172 10.25 1 54.53 83 GLY A N 1
ATOM 664 C CA . GLY A 1 83 ? -3.311 -7.918 8.945 1 54.53 83 GLY A CA 1
ATOM 665 C C . GLY A 1 83 ? -4.234 -6.715 8.938 1 54.53 83 GLY A C 1
ATOM 666 O O . GLY A 1 83 ? -4.641 -6.246 7.871 1 54.53 83 GLY A O 1
ATOM 667 N N . TYR A 1 84 ? -4.125 -5.836 10.234 1 48.94 84 TYR A N 1
ATOM 668 C CA . TYR A 1 84 ? -4.906 -4.637 10.508 1 48.94 84 TYR A CA 1
ATOM 669 C C . TYR A 1 84 ? -6.195 -4.629 9.695 1 48.94 84 TYR A C 1
ATOM 671 O O . TYR A 1 84 ? -6.582 -3.596 9.141 1 48.94 84 TYR A O 1
ATOM 679 N N . TYR A 1 85 ? -6.652 -5.801 9.406 1 53.19 85 TYR A N 1
ATOM 680 C CA . TYR A 1 85 ? -7.965 -5.797 8.766 1 53.19 85 TYR A CA 1
ATOM 681 C C . TYR A 1 85 ? -9.047 -5.348 9.742 1 53.19 85 TYR A C 1
ATOM 683 O O . TYR A 1 85 ? -9.711 -6.18 10.367 1 53.19 85 TYR A O 1
ATOM 691 N N . LEU A 1 86 ? -8.523 -4.289 10.531 1 45.78 86 LEU A N 1
ATOM 692 C CA . LEU A 1 86 ? -9.281 -3.82 11.68 1 45.78 86 LEU A CA 1
ATOM 693 C C . LEU A 1 86 ? -10.781 -3.898 11.406 1 45.78 86 LEU A C 1
ATOM 695 O O . LEU A 1 86 ? -11.578 -4.133 12.328 1 45.78 86 LEU A O 1
ATOM 699 N N . GLY A 1 87 ? -11.281 -3.688 10.312 1 50.47 87 GLY A N 1
ATOM 700 C CA . GLY A 1 87 ? -12.727 -3.557 10.234 1 50.47 87 GLY A CA 1
ATOM 701 C C . GLY A 1 87 ? -13.43 -4.887 10.039 1 50.47 87 GLY A C 1
ATOM 702 O O . GLY A 1 87 ? -12.805 -5.945 10.102 1 50.47 87 GLY A O 1
ATOM 703 N N . SER A 1 88 ? -14.789 -4.91 10.32 1 53.72 88 SER A N 1
ATOM 704 C CA . SER A 1 88 ? -15.797 -5.957 10.133 1 53.72 88 SER A CA 1
ATOM 705 C C . SER A 1 88 ? -15.438 -6.863 8.961 1 53.72 88 SER A C 1
ATOM 707 O O . SER A 1 88 ? -15.79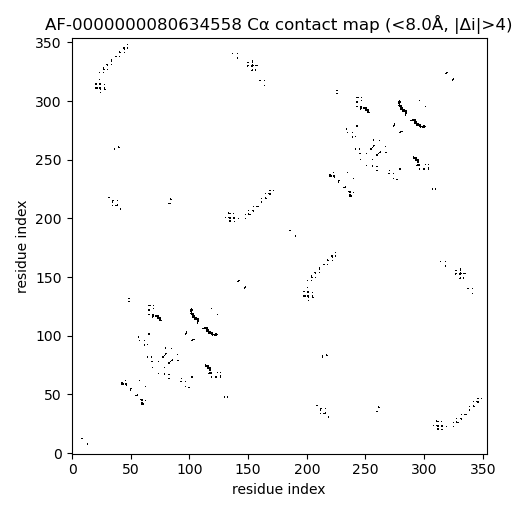7 -8.047 8.953 1 53.72 88 SER A O 1
ATOM 709 N N . ASN A 1 89 ? -14.234 -6.531 8.305 1 71.12 89 ASN A N 1
ATOM 710 C CA . ASN A 1 89 ? -14.078 -7.293 7.074 1 71.12 89 ASN A CA 1
ATOM 711 C C . ASN A 1 89 ? -13.023 -8.383 7.219 1 71.12 89 ASN A C 1
ATOM 713 O O . ASN A 1 89 ? -13.039 -9.367 6.477 1 71.12 89 ASN A O 1
ATOM 717 N N . ALA A 1 90 ? -12.266 -8.305 8.289 1 75.62 90 ALA A N 1
ATOM 718 C CA . ALA A 1 90 ? -11.234 -9.328 8.445 1 75.62 90 ALA A CA 1
ATOM 719 C C . ALA A 1 90 ? -11.836 -10.648 8.922 1 75.62 90 ALA A C 1
ATOM 721 O O . ALA A 1 90 ? -11.492 -11.719 8.406 1 75.62 90 ALA A O 1
ATOM 722 N N . SER A 1 91 ? -12.703 -10.445 9.859 1 79.56 91 SER A N 1
ATOM 723 C CA . SER A 1 91 ? -13.359 -11.633 10.391 1 79.56 91 SER A CA 1
ATOM 724 C C . SER A 1 91 ? -14.234 -12.297 9.336 1 79.56 91 SER A C 1
ATOM 726 O O . SER A 1 91 ? -14.258 -13.523 9.211 1 79.56 91 SER A O 1
ATOM 728 N N . TYR A 1 92 ? -14.844 -11.461 8.648 1 84.12 92 TYR A N 1
ATOM 729 C CA . TYR A 1 92 ? -15.703 -11.953 7.574 1 84.12 92 TYR A CA 1
ATOM 730 C C . TYR A 1 92 ? -14.883 -12.656 6.496 1 84.12 92 TYR A C 1
ATOM 732 O O . TYR A 1 92 ? -15.227 -13.758 6.066 1 84.12 92 TYR A O 1
ATOM 740 N N . ASN A 1 93 ? -13.852 -12.086 6.066 1 86.69 93 ASN A N 1
ATOM 741 C CA . ASN A 1 93 ? -12.992 -12.656 5.035 1 86.69 93 ASN A CA 1
ATOM 742 C C . ASN A 1 93 ? -12.367 -13.977 5.496 1 86.69 93 ASN A C 1
ATOM 744 O O . ASN A 1 93 ? -12.25 -14.914 4.711 1 86.69 93 ASN A O 1
ATOM 748 N N . LEU A 1 94 ? -11.977 -13.984 6.723 1 87.12 94 LEU A N 1
ATOM 749 C CA . LEU A 1 94 ? -11.398 -15.211 7.258 1 87.12 94 LEU A CA 1
ATOM 750 C C . LEU A 1 94 ? -12.422 -16.344 7.254 1 87.12 94 LEU A C 1
ATOM 752 O O . LEU A 1 94 ? -12.102 -17.469 6.879 1 87.12 94 LEU A O 1
ATOM 756 N N . LYS A 1 95 ? -13.602 -16.031 7.699 1 89.62 95 LYS A N 1
ATOM 757 C CA . LYS A 1 95 ? -14.68 -17.016 7.672 1 89.62 95 LYS A CA 1
ATOM 758 C C . LYS A 1 95 ? -14.906 -17.531 6.258 1 89.62 95 LYS A C 1
ATOM 760 O O . LYS A 1 95 ? -15.07 -18.734 6.059 1 89.62 95 LYS A O 1
ATOM 765 N N . GLN A 1 96 ? -14.898 -16.703 5.336 1 92.5 96 GLN A N 1
ATOM 766 C CA . GLN A 1 96 ? -15.086 -17.094 3.943 1 92.5 96 GLN A CA 1
ATOM 767 C C . GLN A 1 96 ? -13.961 -18 3.469 1 92.5 96 GLN A C 1
ATOM 769 O O . GLN A 1 96 ? -14.203 -18.969 2.74 1 92.5 96 GLN A O 1
ATOM 774 N N . LEU A 1 97 ? -12.75 -17.719 3.887 1 94.06 97 LEU A N 1
ATOM 775 C CA . LEU A 1 97 ? -11.586 -18.5 3.496 1 94.06 97 LEU A CA 1
ATOM 776 C C . LEU A 1 97 ? -11.656 -19.906 4.094 1 94.06 97 LEU A C 1
ATOM 778 O O . LEU A 1 97 ? -11.266 -20.875 3.449 1 94.06 97 LEU A O 1
ATOM 782 N N . VAL A 1 98 ? -12.148 -19.953 5.281 1 93.81 98 VAL A N 1
ATOM 783 C CA . VAL A 1 98 ? -12.336 -21.25 5.93 1 93.81 98 VAL A CA 1
ATOM 784 C C . VAL A 1 98 ? -13.461 -22.016 5.238 1 93.81 98 VAL A C 1
ATOM 786 O O . VAL A 1 98 ? -13.297 -23.188 4.875 1 93.81 98 VAL A O 1
ATOM 789 N N . ASP A 1 99 ? -14.555 -21.359 4.98 1 95.81 99 ASP A N 1
ATOM 790 C CA . ASP A 1 99 ? -15.727 -21.984 4.375 1 95.81 99 ASP A CA 1
ATOM 791 C C . ASP A 1 99 ? -15.43 -22.453 2.953 1 95.81 99 ASP A C 1
ATOM 793 O O . ASP A 1 99 ? -15.953 -23.469 2.51 1 95.81 99 ASP A O 1
ATOM 797 N N . SER A 1 100 ? -14.609 -21.75 2.207 1 96.25 100 SER A N 1
ATOM 798 C CA . SER A 1 100 ? -14.297 -22.078 0.821 1 96.25 100 SER A CA 1
ATOM 799 C C . SER A 1 100 ? -13.141 -23.062 0.736 1 96.25 100 SER A C 1
ATOM 801 O O . SER A 1 100 ? -12.758 -23.484 -0.357 1 96.25 100 SER A O 1
ATOM 803 N N . GLY A 1 101 ? -12.5 -23.375 1.861 1 96.5 101 GLY A N 1
ATOM 804 C CA . GLY A 1 101 ? -11.547 -24.469 1.92 1 96.5 101 GLY A CA 1
ATOM 805 C C . GLY A 1 101 ? -10.117 -24.031 1.686 1 96.5 101 GLY A C 1
ATOM 806 O O . GLY A 1 101 ? -9.25 -24.859 1.389 1 96.5 101 GLY A O 1
ATOM 807 N N . TYR A 1 102 ? -9.812 -22.75 1.792 1 96.75 102 TYR A N 1
ATOM 808 C CA . TYR A 1 102 ? -8.461 -22.266 1.565 1 96.75 102 TYR A CA 1
ATOM 809 C C . TYR A 1 102 ? -7.652 -22.266 2.859 1 96.75 102 TYR A C 1
ATOM 811 O O . TYR A 1 102 ? -6.422 -22.25 2.832 1 96.75 102 TYR A O 1
ATOM 819 N N . VAL A 1 103 ? -8.336 -22.172 4.012 1 94.88 103 VAL A N 1
ATOM 820 C CA . VAL A 1 103 ? -7.691 -22.078 5.316 1 94.88 103 VAL A CA 1
ATOM 821 C C . VAL A 1 103 ? -8.281 -23.125 6.262 1 94.88 103 VAL A C 1
ATOM 823 O O . VAL A 1 103 ? -9.5 -23.344 6.281 1 94.88 103 VAL A O 1
ATOM 826 N N . ASP A 1 104 ? -7.453 -23.75 6.973 1 93.31 104 ASP A N 1
ATOM 827 C CA . ASP A 1 104 ? -7.863 -24.641 8.047 1 93.31 104 ASP A CA 1
ATOM 828 C C . ASP A 1 104 ? -7.785 -23.938 9.406 1 93.31 104 ASP A C 1
ATOM 830 O O . ASP A 1 104 ? -6.797 -23.266 9.703 1 93.31 104 ASP A O 1
ATOM 834 N N . ARG A 1 105 ? -8.828 -24.031 10.062 1 89.75 105 ARG A N 1
ATOM 835 C CA . ARG A 1 105 ? -8.906 -23.469 11.398 1 89.75 105 ARG A CA 1
ATOM 836 C C . ARG A 1 105 ? -8.953 -24.562 12.461 1 89.75 105 ARG A C 1
ATOM 838 O O . ARG A 1 105 ? -9.719 -25.516 12.344 1 89.75 105 ARG A O 1
ATOM 845 N N . SER A 1 106 ? -8.062 -24.469 13.344 1 84.31 106 SER A N 1
ATOM 846 C CA . SER A 1 106 ? -8.062 -25.453 14.422 1 84.31 106 SER A CA 1
ATOM 847 C C . SER A 1 106 ? -7.969 -24.781 15.789 1 84.31 106 SER A C 1
ATOM 849 O O . SER A 1 106 ? -7.461 -23.672 15.906 1 84.31 106 SER A O 1
ATOM 851 N N . ALA A 1 107 ? -8.664 -25.391 16.75 1 74.69 107 ALA A N 1
ATOM 852 C CA . ALA A 1 107 ? -8.57 -24.891 18.125 1 74.69 107 ALA A CA 1
ATOM 853 C C . ALA A 1 107 ? -7.145 -25.031 18.656 1 74.69 107 ALA A C 1
ATOM 855 O O . ALA A 1 107 ? -6.418 -25.953 18.281 1 74.69 107 ALA A O 1
ATOM 856 N N . SER A 1 108 ? -6.699 -23.891 19.234 1 67.81 108 SER A N 1
ATOM 857 C CA . SER A 1 108 ? -5.387 -24 19.859 1 67.81 108 SER A CA 1
ATOM 858 C C . SER A 1 108 ? -5.414 -24.984 21.031 1 67.81 108 SER A C 1
ATOM 860 O O . SER A 1 108 ? -6.305 -24.922 21.875 1 67.81 108 SER A O 1
ATOM 862 N N . PRO A 1 109 ? -4.566 -25.984 20.984 1 62.94 109 PRO A N 1
ATOM 863 C CA . PRO A 1 109 ? -4.52 -26.891 22.125 1 62.94 109 PRO A CA 1
ATOM 864 C C . PRO A 1 109 ? -4.211 -26.172 23.438 1 62.94 109 PRO A C 1
ATOM 866 O O . PRO A 1 109 ? -4.609 -26.641 24.516 1 62.94 109 PRO A O 1
ATOM 869 N N . ARG A 1 110 ? -3.41 -25.234 23.375 1 60.91 110 ARG A N 1
ATOM 870 C CA . ARG A 1 110 ? -2.875 -24.594 24.562 1 60.91 110 ARG A CA 1
ATOM 871 C C . ARG A 1 110 ? -3.807 -23.5 25.062 1 60.91 110 ARG A C 1
ATOM 873 O O . ARG A 1 110 ? -3.84 -23.188 26.25 1 60.91 110 ARG A O 1
ATOM 880 N N . ASP A 1 111 ? -4.348 -22.875 24.234 1 62 111 ASP A N 1
ATOM 881 C CA . ASP A 1 111 ? -5.289 -21.812 24.547 1 62 111 ASP A CA 1
ATOM 882 C C . ASP A 1 111 ? -6.59 -21.969 23.766 1 62 111 ASP A C 1
ATOM 884 O O . ASP A 1 111 ? -6.652 -21.625 22.578 1 62 111 ASP A O 1
ATOM 888 N N . LYS A 1 112 ? -7.531 -22.625 24.5 1 57.66 112 LYS A N 1
ATOM 889 C CA . LYS A 1 112 ? -8.828 -22.938 23.906 1 57.66 112 LYS A CA 1
ATOM 890 C C . LYS A 1 112 ? -9.461 -21.719 23.266 1 57.66 112 LYS A C 1
ATOM 892 O O . LYS A 1 112 ? -10.32 -21.828 22.391 1 57.66 112 LYS A O 1
ATOM 897 N N . ARG A 1 113 ? -8.898 -20.578 23.656 1 56.44 113 ARG A N 1
ATOM 898 C CA . ARG A 1 113 ? -9.477 -19.344 23.141 1 56.44 113 ARG A CA 1
ATOM 899 C C . ARG A 1 113 ? -8.719 -18.844 21.906 1 56.44 113 ARG A C 1
ATOM 901 O O . ARG A 1 113 ? -9.188 -17.953 21.203 1 56.44 113 ARG A O 1
ATOM 908 N N . ALA A 1 114 ? -7.629 -19.594 21.672 1 70.19 114 ALA A N 1
ATOM 909 C CA . ALA A 1 114 ? -6.844 -19.078 20.562 1 70.19 114 ALA A CA 1
ATOM 910 C C . ALA A 1 114 ? -6.898 -20.016 19.359 1 70.19 114 ALA A C 1
ATOM 912 O O . ALA A 1 114 ? -6.375 -21.141 19.422 1 70.19 114 ALA A O 1
ATOM 913 N N . ALA A 1 115 ? -7.797 -19.766 18.438 1 79.12 115 ALA A N 1
ATOM 914 C CA . ALA A 1 115 ? -7.852 -20.547 17.219 1 79.12 115 ALA A CA 1
ATOM 915 C C . ALA A 1 115 ? -6.625 -20.297 16.344 1 79.12 115 ALA A C 1
ATOM 917 O O . ALA A 1 115 ? -6.102 -19.172 16.312 1 79.12 115 ALA A O 1
ATOM 918 N N . ARG A 1 116 ? -6.02 -21.438 15.875 1 85.5 116 ARG A N 1
ATOM 919 C CA . ARG A 1 116 ? -4.875 -21.344 14.977 1 85.5 116 ARG A CA 1
ATOM 920 C C . ARG A 1 116 ? -5.301 -21.562 13.523 1 85.5 116 ARG A C 1
ATOM 922 O O . ARG A 1 116 ? -6.207 -22.344 13.25 1 85.5 116 ARG A O 1
ATOM 929 N N . LEU A 1 117 ? -4.652 -20.828 12.648 1 89.75 117 LEU A N 1
ATOM 930 C CA . LEU A 1 117 ? -4.945 -20.859 11.219 1 89.75 117 LEU A CA 1
ATOM 931 C C . LEU A 1 117 ? -3.762 -21.422 10.438 1 89.75 117 LEU A C 1
ATOM 933 O O . LEU A 1 117 ? -2.609 -21.109 10.734 1 89.75 117 LEU A O 1
ATOM 937 N N . LYS A 1 118 ? -4.059 -22.297 9.578 1 90.81 118 LYS A N 1
ATOM 938 C CA . LYS A 1 118 ? -3.07 -22.781 8.617 1 90.81 118 LYS A CA 1
ATOM 939 C C . LYS A 1 118 ? -3.672 -22.875 7.215 1 90.81 118 LYS A C 1
ATOM 941 O O . LYS A 1 118 ? -4.887 -23.031 7.066 1 90.81 118 LYS A O 1
ATOM 946 N N . LEU A 1 119 ? -2.785 -22.75 6.273 1 93.5 119 LEU A N 1
ATOM 947 C CA . LEU A 1 119 ? -3.271 -22.953 4.914 1 93.5 119 LEU A CA 1
ATOM 948 C C . LEU A 1 119 ? -3.684 -24.406 4.699 1 93.5 119 LEU A C 1
ATOM 950 O O . LEU A 1 119 ? -3.01 -25.328 5.18 1 93.5 119 LEU A O 1
ATOM 954 N N . SER A 1 120 ? -4.812 -24.594 4.051 1 94.94 120 SER A N 1
ATOM 955 C CA . SER A 1 120 ? -5.16 -25.922 3.549 1 94.94 120 SER A CA 1
ATOM 956 C C . SER A 1 120 ? -4.301 -26.297 2.35 1 94.94 120 SER A C 1
ATOM 958 O O . SER A 1 120 ? -3.465 -25.516 1.904 1 94.94 120 SER A O 1
ATOM 960 N N . ALA A 1 121 ? -4.461 -27.562 1.873 1 94.81 121 ALA A N 1
ATOM 961 C CA . ALA A 1 121 ? -3.793 -27.984 0.643 1 94.81 121 ALA A CA 1
ATOM 962 C C . ALA A 1 121 ? -4.176 -27.078 -0.523 1 94.81 121 ALA A C 1
ATOM 964 O O . ALA A 1 121 ? -3.326 -26.703 -1.335 1 94.81 121 ALA A O 1
ATOM 965 N N . ARG A 1 122 ? -5.453 -26.719 -0.525 1 96.19 122 ARG A N 1
ATOM 966 C CA . ARG A 1 122 ? -5.969 -25.828 -1.56 1 96.19 122 ARG A CA 1
ATOM 967 C C . ARG A 1 122 ? -5.352 -24.438 -1.449 1 96.19 122 ARG A C 1
ATOM 969 O O . ARG A 1 122 ? -4.98 -23.844 -2.459 1 96.19 122 ARG A O 1
ATOM 976 N N . GLY A 1 123 ? -5.234 -23.953 -0.242 1 95.75 123 GLY A N 1
ATOM 977 C CA . GLY A 1 123 ? -4.605 -22.672 0.011 1 95.75 123 GLY A CA 1
ATOM 978 C C . GLY A 1 123 ? -3.139 -22.641 -0.378 1 95.75 123 GLY A C 1
ATOM 979 O O . GLY A 1 123 ? -2.67 -21.656 -0.972 1 95.75 123 GLY A O 1
ATOM 980 N N . LEU A 1 124 ? -2.479 -23.688 -0.056 1 93.81 124 LEU A N 1
ATOM 981 C CA . LEU A 1 124 ? -1.062 -23.812 -0.386 1 93.81 124 LEU A CA 1
ATOM 982 C C . LEU A 1 124 ? -0.857 -23.844 -1.897 1 93.81 124 LEU A C 1
ATOM 984 O O . LEU A 1 124 ? 0.061 -23.203 -2.418 1 93.81 124 LEU A O 1
ATOM 988 N N . GLU A 1 125 ? -1.693 -24.547 -2.521 1 94.62 125 GLU A N 1
ATOM 989 C CA . GLU A 1 125 ? -1.602 -24.641 -3.977 1 94.62 125 GLU A CA 1
ATOM 990 C C . GLU A 1 125 ? -1.792 -23.281 -4.629 1 94.62 125 GLU A C 1
ATOM 992 O O . GLU A 1 125 ? -1.043 -22.906 -5.535 1 94.62 125 GLU A O 1
ATOM 997 N N . LEU A 1 126 ? -2.771 -22.578 -4.219 1 95.12 126 LEU A N 1
ATOM 998 C CA . LEU A 1 126 ? -3.014 -21.25 -4.77 1 95.12 126 LEU A CA 1
ATOM 999 C C . LEU A 1 126 ? -1.82 -20.328 -4.527 1 95.12 126 LEU A C 1
ATOM 1001 O O . LEU A 1 126 ? -1.373 -19.625 -5.438 1 95.12 126 LEU A O 1
ATOM 1005 N N . CYS A 1 127 ? -1.28 -20.328 -3.334 1 91.31 127 CYS A N 1
ATOM 1006 C CA . CYS A 1 127 ? -0.135 -19.5 -3.006 1 91.31 127 CYS A CA 1
ATOM 1007 C C . CYS A 1 127 ? 1.063 -19.844 -3.883 1 91.31 127 CYS A C 1
ATOM 1009 O O . CYS A 1 127 ? 1.799 -18.938 -4.312 1 91.31 127 CYS A O 1
ATOM 1011 N N . GLU A 1 128 ? 1.218 -21.078 -4.125 1 90.44 128 GLU A N 1
ATOM 1012 C CA . GLU A 1 128 ? 2.326 -21.516 -4.969 1 90.44 128 GLU A CA 1
ATOM 1013 C C . GLU A 1 128 ? 2.156 -21.016 -6.402 1 90.44 128 GLU A C 1
ATOM 1015 O O . GLU A 1 128 ? 3.125 -20.594 -7.039 1 90.44 128 GLU A O 1
ATOM 1020 N N . ARG A 1 129 ? 0.957 -21.125 -6.887 1 92.44 129 ARG A N 1
ATOM 1021 C CA . ARG A 1 129 ? 0.684 -20.641 -8.234 1 92.44 129 ARG A CA 1
ATOM 1022 C C . ARG A 1 129 ? 0.932 -19.125 -8.336 1 92.44 129 ARG A C 1
ATOM 1024 O O . ARG A 1 129 ? 1.492 -18.656 -9.32 1 92.44 129 ARG A O 1
ATOM 1031 N N . LEU A 1 130 ? 0.541 -18.453 -7.348 1 89.69 130 LEU A N 1
ATOM 1032 C CA . LEU A 1 130 ? 0.728 -17.016 -7.344 1 89.69 130 LEU A CA 1
ATOM 1033 C C . LEU A 1 130 ? 2.201 -16.656 -7.188 1 89.69 130 LEU A C 1
ATOM 1035 O O . LEU A 1 130 ? 2.666 -15.656 -7.738 1 89.69 130 LEU A O 1
ATOM 1039 N N . ARG A 1 131 ? 2.934 -17.438 -6.441 1 85.56 131 ARG A N 1
ATOM 1040 C CA . ARG A 1 131 ? 4.371 -17.234 -6.305 1 85.56 131 ARG A CA 1
ATOM 1041 C C . ARG A 1 131 ? 5.082 -17.422 -7.641 1 85.56 131 ARG A C 1
ATOM 1043 O O . ARG A 1 131 ? 6.035 -16.703 -7.945 1 85.56 131 ARG A O 1
ATOM 1050 N N . HIS A 1 132 ? 4.637 -18.375 -8.336 1 87.75 132 HIS A N 1
ATOM 1051 C CA . HIS A 1 132 ? 5.203 -18.578 -9.664 1 87.75 132 HIS A CA 1
ATOM 1052 C C . HIS A 1 132 ? 4.984 -17.375 -10.562 1 87.75 132 HIS A C 1
ATOM 1054 O O . HIS A 1 132 ? 5.898 -16.953 -11.273 1 87.75 132 HIS A O 1
ATOM 1060 N N . MET A 1 133 ? 3.836 -16.859 -10.516 1 83.94 133 MET A N 1
ATOM 1061 C CA . MET A 1 133 ? 3.545 -15.664 -11.297 1 83.94 133 MET A CA 1
ATOM 1062 C C . MET A 1 133 ? 4.438 -14.5 -10.867 1 83.94 133 MET A C 1
ATOM 1064 O O . MET A 1 133 ? 4.922 -13.742 -11.703 1 83.94 133 MET A O 1
ATOM 1068 N N . ALA A 1 134 ? 4.652 -14.359 -9.57 1 84.19 134 ALA A N 1
ATOM 1069 C CA . ALA A 1 134 ? 5.543 -13.328 -9.039 1 84.19 134 ALA A CA 1
ATOM 1070 C C . ALA A 1 134 ? 6.965 -13.516 -9.555 1 84.19 134 ALA A C 1
ATOM 1072 O O . ALA A 1 134 ? 7.668 -12.539 -9.812 1 84.19 134 ALA A O 1
ATOM 1073 N N . SER A 1 135 ? 7.367 -14.75 -9.703 1 86.69 135 SER A N 1
ATOM 1074 C CA . SER A 1 135 ? 8.695 -15.039 -10.219 1 86.69 135 SER A CA 1
ATOM 1075 C C . SER A 1 135 ? 8.859 -14.547 -11.648 1 86.69 135 SER A C 1
ATOM 1077 O O . SER A 1 135 ? 9.914 -14.031 -12.023 1 86.69 135 SER A O 1
ATOM 1079 N N . VAL A 1 136 ? 7.773 -14.617 -12.383 1 85.88 136 VAL A N 1
ATOM 1080 C CA . VAL A 1 136 ? 7.785 -14.133 -13.758 1 85.88 136 VAL A CA 1
ATOM 1081 C C . VAL A 1 136 ? 7.902 -12.617 -13.773 1 85.88 136 VAL A C 1
ATOM 1083 O O . VAL A 1 136 ? 8.68 -12.055 -14.555 1 85.88 136 VAL A O 1
ATOM 1086 N N . HIS A 1 137 ? 7.184 -12 -12.914 1 85.88 137 HIS A N 1
ATOM 1087 C CA . HIS A 1 137 ? 7.238 -10.539 -12.812 1 85.88 137 HIS A CA 1
ATOM 1088 C C . HIS A 1 137 ? 8.625 -10.07 -12.391 1 85.88 137 HIS A C 1
ATOM 1090 O O . HIS A 1 137 ? 9.141 -9.086 -12.93 1 85.88 137 HIS A O 1
ATOM 1096 N N . SER A 1 138 ? 9.25 -10.781 -11.398 1 88.38 138 SER A N 1
ATOM 1097 C CA . SER A 1 138 ? 10.531 -10.383 -10.828 1 88.38 138 SER A CA 1
ATOM 1098 C C . SER A 1 138 ? 11.656 -10.547 -11.844 1 88.38 138 SER A C 1
ATOM 1100 O O . SER A 1 138 ? 12.625 -9.773 -11.836 1 88.38 138 SER A O 1
ATOM 1102 N N . ASP A 1 139 ? 11.57 -11.555 -12.727 1 85.44 139 ASP A N 1
ATOM 1103 C CA . ASP A 1 139 ? 12.602 -11.844 -13.719 1 85.44 139 ASP A CA 1
ATOM 1104 C C . ASP A 1 139 ? 12.797 -10.656 -14.664 1 85.44 139 ASP A C 1
ATOM 1106 O O . ASP A 1 139 ? 13.93 -10.344 -15.039 1 85.44 139 ASP A O 1
ATOM 1110 N N . GLY A 1 140 ? 11.789 -9.867 -14.953 1 83.19 140 GLY A N 1
ATOM 1111 C CA . GLY A 1 140 ? 11.898 -8.703 -15.812 1 83.19 140 GLY A CA 1
ATOM 1112 C C . GLY A 1 140 ? 12.227 -7.434 -15.055 1 83.19 140 GLY A C 1
ATOM 1113 O O . GLY A 1 140 ? 12.617 -6.426 -15.648 1 83.19 140 GLY A O 1
ATOM 1114 N N . LEU A 1 141 ? 12.289 -7.539 -13.758 1 89.5 141 LEU A N 1
ATOM 1115 C CA . LEU A 1 141 ? 12.391 -6.344 -12.93 1 89.5 141 LEU A CA 1
ATOM 1116 C C . LEU A 1 141 ? 13.734 -6.297 -12.211 1 89.5 141 LEU A C 1
ATOM 1118 O O . LEU A 1 141 ? 14.375 -5.242 -12.141 1 89.5 141 LEU A O 1
ATOM 1122 N N . ILE A 1 142 ? 14.203 -7.43 -11.703 1 92.31 142 ILE A N 1
ATOM 1123 C CA . ILE A 1 142 ? 15.461 -7.539 -10.969 1 92.31 142 ILE A CA 1
ATOM 1124 C C . ILE A 1 142 ? 16.453 -8.383 -11.766 1 92.31 142 ILE A C 1
ATOM 1126 O O . ILE A 1 142 ? 16.453 -9.609 -11.656 1 92.31 142 ILE A O 1
ATOM 1130 N N . ARG A 1 143 ? 17.375 -7.754 -12.5 1 89.25 143 ARG A N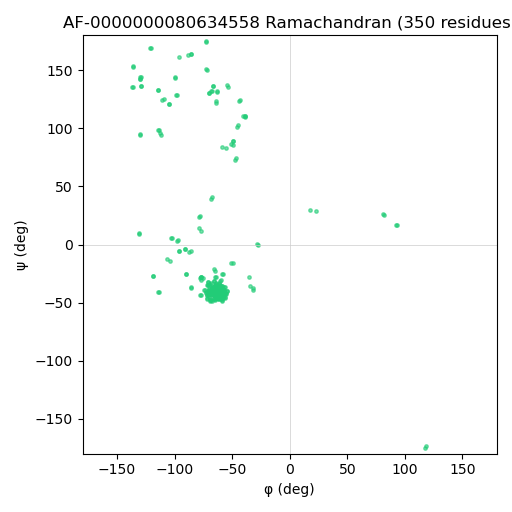 1
ATOM 1131 C CA . ARG A 1 143 ? 18.234 -8.453 -13.461 1 89.25 143 ARG A CA 1
ATOM 1132 C C . ARG A 1 143 ? 19.703 -8.305 -13.086 1 89.25 143 ARG A C 1
ATOM 1134 O O . ARG A 1 143 ? 20.531 -9.141 -13.469 1 89.25 143 ARG A O 1
ATOM 1141 N N . THR A 1 144 ? 19.984 -7.277 -12.438 1 91.31 144 THR A N 1
ATOM 1142 C CA . THR A 1 144 ? 21.375 -6.98 -12.125 1 91.31 144 THR A CA 1
ATOM 1143 C C . THR A 1 144 ? 21.578 -6.887 -10.617 1 91.31 144 THR A C 1
ATOM 1145 O O . THR A 1 144 ? 20.609 -6.828 -9.852 1 91.31 144 THR A O 1
ATOM 1148 N N . ASP A 1 145 ? 22.812 -6.855 -10.258 1 90.5 145 ASP A N 1
ATOM 1149 C CA . ASP A 1 145 ? 23.156 -6.633 -8.852 1 90.5 145 ASP A CA 1
ATOM 1150 C C . ASP A 1 145 ? 22.656 -5.27 -8.375 1 90.5 145 ASP A C 1
ATOM 1152 O O . ASP A 1 145 ? 22.25 -5.117 -7.219 1 90.5 145 ASP A O 1
ATOM 1156 N N . GLY A 1 146 ? 22.734 -4.379 -9.242 1 93.56 146 GLY A N 1
ATOM 1157 C CA . GLY A 1 146 ? 22.234 -3.051 -8.93 1 93.56 146 GLY A CA 1
ATOM 1158 C C . GLY A 1 146 ? 20.734 -3.035 -8.648 1 93.56 146 GLY A C 1
ATOM 1159 O O . GLY A 1 146 ? 20.281 -2.352 -7.73 1 93.56 146 GLY A O 1
ATOM 1160 N N . ASP A 1 147 ? 20.031 -3.826 -9.414 1 94.5 147 ASP A N 1
ATOM 1161 C CA . ASP A 1 147 ? 18.594 -3.959 -9.164 1 94.5 147 ASP A CA 1
ATOM 1162 C C . ASP A 1 147 ? 18.328 -4.551 -7.785 1 94.5 147 ASP A C 1
ATOM 1164 O O . ASP A 1 147 ? 17.484 -4.051 -7.043 1 94.5 147 ASP A O 1
ATOM 1168 N N . SER A 1 148 ? 19.109 -5.559 -7.516 1 93.5 148 SER A N 1
ATOM 1169 C CA . SER A 1 148 ? 18.938 -6.23 -6.23 1 93.5 148 SER A CA 1
ATOM 1170 C C . SER A 1 148 ? 19.219 -5.281 -5.07 1 93.5 148 SER A C 1
ATOM 1172 O O . SER A 1 148 ? 18.5 -5.273 -4.078 1 93.5 148 SER A O 1
ATOM 1174 N N . GLN A 1 149 ? 20.219 -4.516 -5.223 1 95.31 149 GLN A N 1
ATOM 1175 C CA . GLN A 1 149 ? 20.578 -3.549 -4.191 1 95.31 149 GLN A CA 1
ATOM 1176 C C . GLN A 1 149 ? 19.484 -2.494 -4.016 1 95.31 149 GLN A C 1
ATOM 1178 O O . GLN A 1 149 ? 19.156 -2.113 -2.891 1 95.31 149 GLN A O 1
ATOM 1183 N N . ASP A 1 150 ? 18.922 -2.016 -5.086 1 96.31 150 ASP A N 1
ATOM 1184 C CA . ASP A 1 150 ? 17.844 -1.038 -5.027 1 96.31 150 ASP A CA 1
ATOM 1185 C C . ASP A 1 150 ? 16.641 -1.59 -4.254 1 96.31 150 ASP A C 1
ATOM 1187 O O . ASP A 1 150 ? 16.062 -0.895 -3.416 1 96.31 150 ASP A O 1
ATOM 1191 N N . PHE A 1 151 ? 16.344 -2.814 -4.504 1 96.06 151 PHE A N 1
ATOM 1192 C CA . PHE A 1 151 ? 15.195 -3.428 -3.838 1 96.06 151 PHE A CA 1
ATOM 1193 C C . PHE A 1 151 ? 15.492 -3.658 -2.359 1 96.06 151 PHE A C 1
ATOM 1195 O O . PHE A 1 151 ? 14.602 -3.529 -1.516 1 96.06 151 PHE A O 1
ATOM 1202 N N . GLU A 1 152 ? 16.703 -3.969 -2.08 1 95.88 152 GLU A N 1
ATOM 1203 C CA . GLU A 1 152 ? 17.078 -4.148 -0.682 1 95.88 152 GLU A CA 1
ATOM 1204 C C . GLU A 1 152 ? 16.984 -2.836 0.09 1 95.88 152 GLU A C 1
ATOM 1206 O O . GLU A 1 152 ? 16.438 -2.803 1.199 1 95.88 152 GLU A O 1
ATOM 1211 N N . VAL A 1 153 ? 17.5 -1.771 -0.474 1 97.06 153 VAL A N 1
ATOM 1212 C CA . VAL A 1 153 ? 17.391 -0.447 0.129 1 97.06 153 VAL A CA 1
ATOM 1213 C C . VAL A 1 153 ? 15.922 -0.081 0.3 1 97.06 153 VAL A C 1
ATOM 1215 O O . VAL A 1 153 ? 15.523 0.453 1.338 1 97.06 153 VAL A O 1
ATOM 1218 N N . THR A 1 154 ? 15.117 -0.388 -0.726 1 97.38 154 THR A N 1
ATOM 1219 C CA . THR A 1 154 ? 13.688 -0.102 -0.696 1 97.38 154 THR A CA 1
ATOM 1220 C C . THR A 1 154 ? 13.016 -0.836 0.459 1 97.38 154 THR A C 1
ATOM 1222 O O . THR A 1 154 ? 12.297 -0.228 1.253 1 97.38 154 THR A O 1
ATOM 1225 N N . TYR A 1 155 ? 13.352 -2.082 0.579 1 95.94 155 TYR A N 1
ATOM 1226 C CA . TYR A 1 155 ? 12.766 -2.877 1.65 1 95.94 155 TYR A CA 1
ATOM 1227 C C . TYR A 1 155 ? 13.156 -2.324 3.018 1 95.94 155 TYR A C 1
ATOM 1229 O O . TYR A 1 155 ? 12.297 -2.135 3.883 1 95.94 155 TYR A O 1
ATOM 1237 N N . ARG A 1 156 ? 14.375 -2.02 3.229 1 96.19 156 ARG A N 1
ATOM 1238 C CA . ARG A 1 156 ? 14.859 -1.519 4.512 1 96.19 156 ARG A CA 1
ATOM 1239 C C . ARG A 1 156 ? 14.242 -0.165 4.84 1 96.19 156 ARG A C 1
ATOM 1241 O O . ARG A 1 156 ? 13.883 0.096 5.992 1 96.19 156 ARG A O 1
ATOM 1248 N N . THR A 1 157 ? 14.18 0.667 3.873 1 96.5 157 THR A N 1
ATOM 1249 C CA . THR A 1 157 ? 13.617 1.999 4.062 1 96.5 157 THR A CA 1
ATOM 1250 C C . THR A 1 157 ? 12.133 1.911 4.41 1 96.5 157 THR A C 1
ATOM 1252 O O . THR A 1 157 ? 11.656 2.607 5.312 1 96.5 157 THR A O 1
ATOM 1255 N N . LEU A 1 158 ? 11.391 1.021 3.707 1 95.62 158 LEU A N 1
ATOM 1256 C CA . LEU A 1 158 ? 9.977 0.835 3.99 1 95.62 158 LEU A CA 1
ATOM 1257 C C . LEU A 1 158 ? 9.766 0.256 5.387 1 95.62 158 LEU A C 1
ATOM 1259 O O . LEU A 1 158 ? 8.812 0.614 6.078 1 95.62 158 LEU A O 1
ATOM 1263 N N . ARG A 1 159 ? 10.641 -0.58 5.809 1 93.94 159 ARG A N 1
ATOM 1264 C CA . ARG A 1 159 ? 10.562 -1.117 7.164 1 93.94 159 ARG A CA 1
ATOM 1265 C C . ARG A 1 159 ? 10.75 -0.018 8.203 1 93.94 159 ARG A C 1
ATOM 1267 O O . ARG A 1 159 ? 10.086 -0.011 9.242 1 93.94 159 ARG A O 1
ATOM 1274 N N . ARG A 1 160 ? 11.68 0.857 7.934 1 94.19 160 ARG A N 1
ATOM 1275 C CA . ARG A 1 160 ? 11.891 1.999 8.82 1 94.19 160 ARG A CA 1
ATOM 1276 C C . ARG A 1 160 ? 10.641 2.869 8.891 1 94.19 160 ARG A C 1
ATOM 1278 O O . ARG A 1 160 ? 10.25 3.303 9.977 1 94.19 160 ARG A O 1
ATOM 1285 N N . LEU A 1 161 ? 10.062 3.143 7.742 1 93.88 161 LEU A N 1
ATOM 1286 C CA . LEU A 1 161 ? 8.836 3.926 7.684 1 93.88 161 LEU A CA 1
ATOM 1287 C C . LEU A 1 161 ? 7.703 3.221 8.43 1 93.88 161 LEU A C 1
ATOM 1289 O O . LEU A 1 161 ? 6.941 3.857 9.164 1 93.88 161 LEU A O 1
ATOM 1293 N N . GLU A 1 162 ? 7.621 1.933 8.258 1 91.12 162 GLU A N 1
ATOM 1294 C CA . GLU A 1 162 ? 6.621 1.134 8.961 1 91.12 162 GLU A CA 1
ATOM 1295 C C . GLU A 1 162 ? 6.766 1.281 10.477 1 91.12 162 GLU A C 1
ATOM 1297 O O . GLU A 1 162 ? 5.77 1.421 11.188 1 91.12 162 GLU A O 1
ATOM 1302 N N . ARG A 1 163 ? 7.938 1.212 10.945 1 90.56 163 ARG A N 1
ATOM 1303 C CA . ARG A 1 163 ? 8.188 1.376 12.375 1 90.56 163 ARG A CA 1
ATOM 1304 C C . ARG A 1 163 ? 7.746 2.754 12.852 1 90.56 163 ARG A C 1
ATOM 1306 O O . ARG A 1 163 ? 7.137 2.881 13.922 1 90.56 163 ARG A O 1
ATOM 1313 N N . LYS A 1 164 ? 8.07 3.752 12.094 1 91 164 LYS A N 1
ATOM 1314 C CA . LYS A 1 164 ? 7.66 5.109 12.453 1 91 164 LYS A CA 1
ATOM 1315 C C . LYS A 1 164 ? 6.141 5.215 12.562 1 91 164 LYS A C 1
ATOM 1317 O O . LYS A 1 164 ? 5.621 5.82 13.5 1 91 164 LYS A O 1
ATOM 1322 N N . TRP A 1 165 ? 5.438 4.672 11.641 1 89.25 165 TRP A N 1
ATOM 1323 C CA . TRP A 1 165 ? 3.98 4.723 11.648 1 89.25 165 TRP A CA 1
ATOM 1324 C C . TRP A 1 165 ? 3.418 3.936 12.828 1 89.25 165 TRP A C 1
ATOM 1326 O O . TRP A 1 165 ? 2.43 4.344 13.445 1 89.25 165 TRP A O 1
ATOM 1336 N N . THR A 1 166 ? 4.102 2.832 13.109 1 86.81 166 THR A N 1
ATOM 1337 C CA . THR A 1 166 ? 3.693 2.059 14.281 1 86.81 166 THR A CA 1
ATOM 1338 C C . THR A 1 166 ? 3.842 2.881 15.555 1 86.81 166 THR A C 1
ATOM 1340 O O . THR A 1 166 ? 2.971 2.846 16.422 1 86.81 166 THR A O 1
ATOM 1343 N N . ASP A 1 167 ? 4.875 3.629 15.617 1 87.5 167 ASP A N 1
ATOM 1344 C CA . ASP A 1 167 ? 5.109 4.484 16.781 1 87.5 167 ASP A CA 1
ATOM 1345 C C . ASP A 1 167 ? 4.039 5.566 16.891 1 87.5 167 ASP A C 1
ATOM 1347 O O . ASP A 1 167 ? 3.605 5.906 17.984 1 87.5 167 ASP A O 1
ATOM 1351 N N . VAL A 1 168 ? 3.668 6.105 15.812 1 85.19 168 VAL A N 1
ATOM 1352 C CA . VAL A 1 168 ? 2.623 7.125 15.797 1 85.19 168 VAL A CA 1
ATOM 1353 C C . VAL A 1 168 ? 1.322 6.539 16.344 1 85.19 168 VAL A C 1
ATOM 1355 O O . VAL A 1 168 ? 0.635 7.18 17.141 1 85.19 168 VAL A O 1
ATOM 1358 N N . ILE A 1 169 ? 1.019 5.363 15.945 1 83.69 169 ILE A N 1
ATOM 1359 C CA . ILE A 1 169 ? -0.217 4.691 16.328 1 83.69 169 ILE A CA 1
ATOM 1360 C C . ILE A 1 169 ? -0.188 4.379 17.828 1 83.69 169 ILE A C 1
ATOM 1362 O O . ILE A 1 169 ? -1.178 4.59 18.531 1 83.69 169 ILE A O 1
ATOM 1366 N N . ARG A 1 170 ? 0.947 3.945 18.266 1 81 170 ARG A N 1
ATOM 1367 C CA . ARG A 1 170 ? 1.092 3.564 19.656 1 81 170 ARG A CA 1
ATOM 1368 C C . ARG A 1 170 ? 1.067 4.789 20.562 1 81 170 ARG A C 1
ATOM 1370 O O . ARG A 1 170 ? 0.591 4.723 21.703 1 81 170 ARG A O 1
ATOM 1377 N N . SER A 1 171 ? 1.738 5.812 20.109 1 75.94 171 SER A N 1
ATOM 1378 C CA . SER A 1 171 ? 1.788 7.02 20.922 1 75.94 171 SER A CA 1
ATOM 1379 C C . SER A 1 171 ? 0.394 7.605 21.141 1 75.94 171 SER A C 1
ATOM 1381 O O . SER A 1 171 ? 0.148 8.305 22.125 1 75.94 171 SER A O 1
ATOM 1383 N N . ASP A 1 172 ? -0.467 7.504 20.234 1 64.88 172 ASP A N 1
ATOM 1384 C CA . ASP A 1 172 ? -1.852 7.938 20.406 1 64.88 172 ASP A CA 1
ATOM 1385 C C . ASP A 1 172 ? -2.57 7.086 21.453 1 64.88 172 ASP A C 1
ATOM 1387 O O . ASP A 1 172 ? -3.389 7.602 22.219 1 64.88 172 ASP A O 1
ATOM 1391 N N . GLU A 1 173 ? -2.266 5.805 21.391 1 54.38 173 GLU A N 1
ATOM 1392 C CA . GLU A 1 173 ? -2.84 4.918 22.391 1 54.38 173 GLU A CA 1
ATOM 1393 C C . GLU A 1 173 ? -2.373 5.301 23.797 1 54.38 173 GLU A C 1
ATOM 1395 O O . GLU A 1 173 ? -3.123 5.16 24.766 1 54.38 173 GLU A O 1
ATOM 1400 N N . THR A 1 174 ? -1.167 5.691 23.859 1 48.56 174 THR A N 1
ATOM 1401 C CA . THR A 1 174 ? -0.652 6.078 25.156 1 48.56 174 THR A CA 1
ATOM 1402 C C . THR A 1 174 ? -1.239 7.418 25.594 1 48.56 174 THR A C 1
ATOM 1404 O O . THR A 1 174 ? -1.458 7.645 26.797 1 48.56 174 THR A O 1
ATOM 1407 N N . GLU A 1 175 ? -1.361 8.352 24.75 1 45.16 175 GLU A N 1
ATOM 1408 C CA . GLU A 1 175 ? -1.927 9.609 25.234 1 45.16 175 GLU A CA 1
ATOM 1409 C C . GLU A 1 175 ? -3.381 9.43 25.656 1 45.16 175 GLU A C 1
ATOM 1411 O O . GLU A 1 175 ? -3.922 10.258 26.391 1 45.16 175 GLU A O 1
ATOM 1416 N N . ILE A 1 176 ? -4.051 8.508 25.25 1 40.06 176 ILE A N 1
ATOM 1417 C CA . ILE A 1 176 ? -5.383 8.258 25.781 1 40.06 176 ILE A CA 1
ATOM 1418 C C . ILE A 1 176 ? -5.262 7.594 27.156 1 40.06 176 ILE A C 1
ATOM 1420 O O . ILE A 1 176 ? -6.23 7.559 27.922 1 40.06 176 ILE A O 1
ATOM 1424 N N . LEU A 1 177 ? -4.199 6.859 27.406 1 32.88 177 LEU A N 1
ATOM 1425 C CA . LEU A 1 177 ? -4.117 6.414 28.781 1 32.88 177 LEU A CA 1
ATOM 1426 C C . LEU A 1 177 ? -3.57 7.52 29.688 1 32.88 177 LEU A C 1
ATOM 1428 O O . LEU A 1 177 ? -2.533 8.109 29.375 1 32.88 177 LEU A O 1
ATOM 1432 N N . MET B 1 1 ? 33.031 -26.828 -41.469 1 41.34 1 MET B N 1
ATOM 1433 C CA . MET B 1 1 ? 31.844 -26.234 -40.875 1 41.34 1 MET B CA 1
ATOM 1434 C C . MET B 1 1 ? 31.891 -26.359 -39.375 1 41.34 1 MET B C 1
ATOM 1436 O O . MET B 1 1 ? 31.734 -27.453 -38.812 1 41.34 1 MET B O 1
ATOM 1440 N N . THR B 1 2 ? 32.75 -25.625 -38.594 1 54.25 2 THR B N 1
ATOM 1441 C CA . THR B 1 2 ? 33.031 -25.594 -37.156 1 54.25 2 THR B CA 1
ATOM 1442 C C . THR B 1 2 ? 31.766 -25.266 -36.375 1 54.25 2 THR B C 1
ATOM 1444 O O . THR B 1 2 ? 31.203 -24.172 -36.531 1 54.25 2 THR B O 1
ATOM 1447 N N . THR B 1 3 ? 30.953 -26.219 -36.094 1 53.75 3 THR B N 1
ATOM 1448 C CA . THR B 1 3 ? 29.781 -26.062 -35.25 1 53.75 3 THR B CA 1
ATOM 1449 C C . THR B 1 3 ? 30.172 -25.391 -33.938 1 53.75 3 THR B C 1
ATOM 1451 O O . THR B 1 3 ? 31 -25.891 -33.188 1 53.75 3 THR B O 1
ATOM 1454 N N . LEU B 1 4 ? 30.203 -24.078 -33.875 1 51.72 4 LEU B N 1
ATOM 1455 C CA . LEU B 1 4 ? 30.375 -23.328 -32.625 1 51.72 4 LEU B CA 1
ATOM 1456 C C . LEU B 1 4 ? 29.469 -23.844 -31.531 1 51.72 4 LEU B C 1
ATOM 1458 O O . LEU B 1 4 ? 28.25 -23.641 -31.578 1 51.72 4 LEU B O 1
ATOM 1462 N N . VAL B 1 5 ? 29.781 -24.984 -30.969 1 53.94 5 VAL B N 1
ATOM 1463 C CA . VAL B 1 5 ? 29.062 -25.5 -29.812 1 53.94 5 VAL B CA 1
ATOM 1464 C C . VAL B 1 5 ? 28.938 -24.422 -28.75 1 53.94 5 VAL B C 1
ATOM 1466 O O . VAL B 1 5 ? 29.938 -23.859 -28.312 1 53.94 5 VAL B O 1
ATOM 1469 N N . GLN B 1 6 ? 27.875 -23.578 -28.766 1 57.06 6 GLN B N 1
ATOM 1470 C CA . GLN B 1 6 ? 27.609 -22.656 -27.656 1 57.06 6 GLN B CA 1
ATOM 1471 C C . GLN B 1 6 ? 27.906 -23.312 -26.312 1 57.06 6 GLN B C 1
ATOM 1473 O O . GLN B 1 6 ? 27.516 -24.453 -26.078 1 57.06 6 GLN B O 1
ATOM 1478 N N . PRO B 1 7 ? 28.906 -22.953 -25.609 1 58.81 7 PRO B N 1
ATOM 1479 C CA . PRO B 1 7 ? 29.219 -23.594 -24.328 1 58.81 7 PRO B CA 1
ATOM 1480 C C . PRO B 1 7 ? 27.984 -23.781 -23.453 1 58.81 7 PRO B C 1
ATOM 1482 O O . PRO B 1 7 ? 27.141 -22.891 -23.375 1 58.81 7 PRO B O 1
ATOM 1485 N N . GLN B 1 8 ? 27.422 -24.969 -23.359 1 61.5 8 GLN B N 1
ATOM 1486 C CA . GLN B 1 8 ? 26.391 -25.359 -22.406 1 61.5 8 GLN B CA 1
ATOM 1487 C C . GLN B 1 8 ? 26.656 -24.781 -21.016 1 61.5 8 GLN B C 1
ATOM 1489 O O . GLN B 1 8 ? 27.797 -24.844 -20.531 1 61.5 8 GLN B O 1
ATOM 1494 N N . PRO B 1 9 ? 25.797 -23.797 -20.594 1 66.44 9 PRO B N 1
ATOM 1495 C CA . PRO B 1 9 ? 26.125 -23.281 -19.25 1 66.44 9 PRO B CA 1
ATOM 1496 C C . PRO B 1 9 ? 26.484 -24.391 -18.266 1 66.44 9 PRO B C 1
ATOM 1498 O O . PRO B 1 9 ? 25.906 -25.484 -18.328 1 66.44 9 PRO B O 1
ATOM 1501 N N . THR B 1 10 ? 27.609 -24.297 -17.688 1 75.5 10 THR B N 1
ATOM 1502 C CA . THR B 1 10 ? 28.062 -25.234 -16.656 1 75.5 10 THR B CA 1
ATOM 1503 C C . THR B 1 10 ? 27.047 -25.328 -15.523 1 75.5 10 THR B C 1
ATOM 1505 O O . THR B 1 10 ? 26.234 -24.422 -15.328 1 75.5 10 THR B O 1
ATOM 1508 N N . GLU B 1 11 ? 26.734 -26.531 -15 1 81.12 11 GLU B N 1
ATOM 1509 C CA . GLU B 1 11 ? 25.891 -26.812 -13.852 1 81.12 11 GLU B CA 1
ATOM 1510 C C . GLU B 1 11 ? 25.984 -25.703 -12.805 1 81.12 11 GLU B C 1
ATOM 1512 O O . GLU B 1 11 ? 24.984 -25.328 -12.203 1 81.12 11 GLU B O 1
ATOM 1517 N N . ASP B 1 12 ? 27.281 -25.203 -12.656 1 81.12 12 ASP B N 1
ATOM 1518 C CA . ASP B 1 12 ? 27.5 -24.125 -11.695 1 81.12 12 ASP B CA 1
ATOM 1519 C C . ASP B 1 12 ? 26.797 -22.844 -12.125 1 81.12 12 ASP B C 1
ATOM 1521 O O . ASP B 1 12 ? 26.25 -22.125 -11.297 1 81.12 12 ASP B O 1
ATOM 1525 N N . ALA B 1 13 ? 26.922 -22.656 -13.438 1 83.81 13 ALA B N 1
ATOM 1526 C CA . ALA B 1 13 ? 26.281 -21.453 -13.984 1 83.81 13 ALA B CA 1
ATOM 1527 C C . ALA B 1 13 ? 24.766 -21.531 -13.867 1 83.81 13 ALA B C 1
ATOM 1529 O O . ALA B 1 13 ? 24.109 -20.547 -13.562 1 83.81 13 ALA B O 1
ATOM 1530 N N . GLU B 1 14 ? 24.141 -22.703 -13.93 1 84.12 14 GLU B N 1
ATOM 1531 C CA . GLU B 1 14 ? 22.703 -22.922 -13.797 1 84.12 14 GLU B CA 1
ATOM 1532 C C . GLU B 1 14 ? 22.25 -22.766 -12.344 1 84.12 14 GLU B C 1
ATOM 1534 O O . GLU B 1 14 ? 21.188 -22.203 -12.078 1 84.12 14 GLU B O 1
ATOM 1539 N N . ARG B 1 15 ? 23.047 -23.25 -11.445 1 85.81 15 ARG B N 1
ATOM 1540 C CA . ARG B 1 15 ? 22.75 -23.125 -10.016 1 85.81 15 ARG B CA 1
ATOM 1541 C C . ARG B 1 15 ? 22.797 -21.672 -9.57 1 85.81 15 ARG B C 1
ATOM 1543 O O . ARG B 1 15 ? 21.953 -21.219 -8.789 1 85.81 15 ARG B O 1
ATOM 1550 N N . SER B 1 16 ? 23.766 -20.953 -10.109 1 84.19 16 SER B N 1
ATOM 1551 C CA . SER B 1 16 ? 23.906 -19.547 -9.773 1 84.19 16 SER B CA 1
ATOM 1552 C C . SER B 1 16 ? 22.75 -18.719 -10.312 1 84.19 16 SER B C 1
ATOM 1554 O O . SER B 1 16 ? 22.234 -17.844 -9.617 1 84.19 16 SER B O 1
ATOM 1556 N N . ASP B 1 17 ? 22.312 -19.109 -11.469 1 84.31 17 ASP B N 1
ATOM 1557 C CA . ASP B 1 17 ? 21.172 -18.406 -12.07 1 84.31 17 ASP B CA 1
ATOM 1558 C C . ASP B 1 17 ? 19.891 -18.703 -11.312 1 84.31 17 ASP B C 1
ATOM 1560 O O . ASP B 1 17 ? 19.062 -17.812 -11.094 1 84.31 17 ASP B O 1
ATOM 1564 N N . ALA B 1 18 ? 19.797 -19.938 -10.906 1 85 18 ALA B N 1
ATOM 1565 C CA . ALA B 1 18 ? 18.625 -20.344 -10.141 1 85 18 ALA B CA 1
ATOM 1566 C C . ALA B 1 18 ? 18.562 -19.625 -8.797 1 85 18 ALA B C 1
ATOM 1568 O O . ALA B 1 18 ? 17.5 -19.219 -8.344 1 85 18 ALA B O 1
ATOM 1569 N N . GLU B 1 19 ? 19.625 -19.453 -8.188 1 85.44 19 GLU B N 1
ATOM 1570 C CA . GLU B 1 19 ? 19.703 -18.781 -6.898 1 85.44 19 GLU B CA 1
ATOM 1571 C C . GLU B 1 19 ? 19.375 -17.297 -7.031 1 85.44 19 GLU B C 1
ATOM 1573 O O . GLU B 1 19 ? 18.703 -16.719 -6.172 1 85.44 19 GLU B O 1
ATOM 1578 N N . ARG B 1 20 ? 19.922 -16.797 -8.094 1 85.44 20 ARG B N 1
ATOM 1579 C CA . ARG B 1 20 ? 19.641 -15.391 -8.352 1 85.44 20 ARG B CA 1
ATOM 1580 C C . ARG B 1 20 ? 18.156 -15.156 -8.586 1 85.44 20 ARG B C 1
ATOM 1582 O O . ARG B 1 20 ? 17.578 -14.211 -8.055 1 85.44 20 ARG B O 1
ATOM 1589 N N . LYS B 1 21 ? 17.625 -16.016 -9.352 1 85.5 21 LYS B N 1
ATOM 1590 C CA . LYS B 1 21 ? 16.203 -15.906 -9.648 1 85.5 21 LYS B CA 1
ATOM 1591 C C . LYS B 1 21 ? 15.359 -16.094 -8.383 1 85.5 21 LYS B C 1
ATOM 1593 O O . LYS B 1 21 ? 14.375 -15.383 -8.172 1 85.5 21 LYS B O 1
ATOM 1598 N N . ALA B 1 22 ? 15.805 -17.031 -7.594 1 85.81 22 ALA B N 1
ATOM 1599 C CA . ALA B 1 22 ? 15.102 -17.281 -6.34 1 85.81 22 ALA B CA 1
ATOM 1600 C C . ALA B 1 22 ? 15.18 -16.078 -5.41 1 85.81 22 ALA B C 1
ATOM 1602 O O . ALA B 1 22 ? 14.188 -15.719 -4.77 1 85.81 22 ALA B O 1
ATOM 1603 N N . SER B 1 23 ? 16.266 -15.461 -5.383 1 88.88 23 SER B N 1
ATOM 1604 C CA . SER B 1 23 ? 16.469 -14.281 -4.547 1 88.88 23 SER B CA 1
ATOM 1605 C C . SER B 1 23 ? 15.641 -13.102 -5.055 1 88.88 23 SER B C 1
ATOM 1607 O O . SER B 1 23 ? 15.039 -12.367 -4.266 1 88.88 23 SER B O 1
ATOM 1609 N N . ALA B 1 24 ? 15.617 -13.039 -6.312 1 89.38 24 ALA B N 1
ATOM 1610 C CA . ALA B 1 24 ? 14.836 -11.969 -6.922 1 89.38 24 ALA B CA 1
ATOM 1611 C C . ALA B 1 24 ? 13.352 -12.133 -6.621 1 89.38 24 ALA B C 1
ATOM 1613 O O . ALA B 1 24 ? 12.664 -11.164 -6.285 1 89.38 24 ALA B O 1
ATOM 1614 N N . THR B 1 25 ? 12.883 -13.312 -6.703 1 89 25 THR B N 1
ATOM 1615 C CA . THR B 1 25 ? 11.484 -13.609 -6.43 1 89 25 THR B CA 1
ATOM 1616 C C . THR B 1 25 ? 11.141 -13.32 -4.969 1 89 25 THR B C 1
ATOM 1618 O O . THR B 1 25 ? 10.102 -12.734 -4.676 1 89 25 THR B O 1
ATOM 1621 N N . GLN B 1 26 ? 12.023 -13.711 -4.156 1 88 26 GLN B N 1
ATOM 1622 C CA . GLN B 1 26 ? 11.812 -13.477 -2.73 1 88 26 GLN B CA 1
ATOM 1623 C C . GLN B 1 26 ? 11.758 -11.984 -2.422 1 88 26 GLN B C 1
ATOM 1625 O O . GLN B 1 26 ? 10.898 -11.531 -1.661 1 88 26 GLN B O 1
ATOM 1630 N N . MET B 1 27 ? 12.648 -11.258 -3.004 1 89.62 27 MET B N 1
ATOM 1631 C CA . MET B 1 27 ? 12.688 -9.82 -2.781 1 89.62 27 MET B CA 1
ATOM 1632 C C . MET B 1 27 ? 11.422 -9.148 -3.305 1 89.62 27 MET B C 1
ATOM 1634 O O . MET B 1 27 ? 10.867 -8.266 -2.652 1 89.62 27 MET B O 1
ATOM 1638 N N . TYR B 1 28 ? 11.016 -9.555 -4.426 1 89.81 28 TYR B N 1
ATOM 1639 C CA . TYR B 1 28 ? 9.766 -9.07 -5.008 1 89.81 28 TYR B CA 1
ATOM 1640 C C . TYR B 1 28 ? 8.594 -9.305 -4.055 1 89.81 28 TYR B C 1
ATOM 1642 O O . TYR B 1 28 ? 7.812 -8.391 -3.793 1 89.81 28 TYR B O 1
ATOM 1650 N N . HIS B 1 29 ? 8.586 -10.469 -3.531 1 86.75 29 HIS B N 1
ATOM 1651 C CA . HIS B 1 29 ? 7.512 -10.844 -2.619 1 86.75 29 HIS B CA 1
ATOM 1652 C C . HIS B 1 29 ? 7.555 -10.016 -1.343 1 86.75 29 HIS B C 1
ATOM 1654 O O . HIS B 1 29 ? 6.516 -9.578 -0.841 1 86.75 29 HIS B O 1
ATOM 1660 N N . GLU B 1 30 ? 8.688 -9.828 -0.857 1 88.12 30 GLU B N 1
ATOM 1661 C CA . GLU B 1 30 ? 8.836 -9.062 0.378 1 88.12 30 GLU B CA 1
ATOM 1662 C C . GLU B 1 30 ? 8.383 -7.617 0.192 1 88.12 30 GLU B C 1
ATOM 1664 O O . GLU B 1 30 ? 7.715 -7.055 1.061 1 88.12 30 GLU B O 1
ATOM 1669 N N . VAL B 1 31 ? 8.703 -7.066 -0.876 1 91.25 31 VAL B N 1
ATOM 1670 C CA . VAL B 1 31 ? 8.344 -5.676 -1.144 1 91.25 31 VAL B CA 1
ATOM 1671 C C . VAL B 1 31 ? 6.832 -5.566 -1.356 1 91.25 31 VAL B C 1
ATOM 1673 O O . VAL B 1 31 ? 6.188 -4.664 -0.815 1 91.25 31 VAL B O 1
ATOM 1676 N N . ALA B 1 32 ? 6.285 -6.504 -2.092 1 88.38 32 ALA B N 1
ATOM 1677 C CA . ALA B 1 32 ? 4.84 -6.512 -2.299 1 88.38 32 ALA B CA 1
ATOM 1678 C C . ALA B 1 32 ? 4.094 -6.652 -0.974 1 88.38 32 ALA B C 1
ATOM 1680 O O . ALA B 1 32 ? 3.104 -5.957 -0.735 1 88.38 32 ALA B O 1
ATOM 1681 N N . ARG B 1 33 ? 4.562 -7.484 -0.109 1 84.31 33 ARG B N 1
ATOM 1682 C CA . ARG B 1 33 ? 3.936 -7.738 1.184 1 84.31 33 ARG B CA 1
ATOM 1683 C C . ARG B 1 33 ? 4 -6.504 2.078 1 84.31 33 ARG B C 1
ATOM 1685 O O . ARG B 1 33 ? 3.029 -6.172 2.758 1 84.31 33 ARG B O 1
ATOM 1692 N N . ILE B 1 34 ? 5.137 -5.883 2.086 1 89.19 34 ILE B N 1
ATOM 1693 C CA . ILE B 1 34 ? 5.277 -4.734 2.975 1 89.19 34 ILE B CA 1
ATOM 1694 C C . ILE B 1 34 ? 4.438 -3.57 2.449 1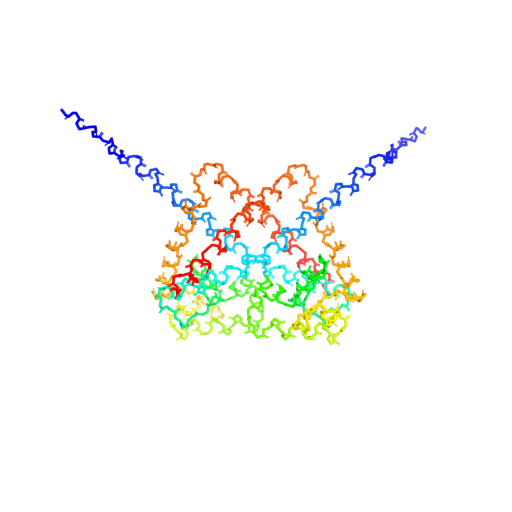 89.19 34 ILE B C 1
ATOM 1696 O O . ILE B 1 34 ? 3.898 -2.783 3.23 1 89.19 34 ILE B O 1
ATOM 1700 N N . ILE B 1 35 ? 4.281 -3.436 1.151 1 88.81 35 ILE B N 1
ATOM 1701 C CA . ILE B 1 35 ? 3.418 -2.408 0.581 1 88.81 35 ILE B CA 1
ATOM 1702 C C . ILE B 1 35 ? 1.989 -2.598 1.085 1 88.81 35 ILE B C 1
ATOM 1704 O O . ILE B 1 35 ? 1.335 -1.634 1.49 1 88.81 35 ILE B O 1
ATOM 1708 N N . GLU B 1 36 ? 1.552 -3.787 1.072 1 83.62 36 GLU B N 1
ATOM 1709 C CA . GLU B 1 36 ? 0.214 -4.105 1.562 1 83.62 36 GLU B CA 1
ATOM 1710 C C . GLU B 1 36 ? 0.063 -3.73 3.035 1 83.62 36 GLU B C 1
ATOM 1712 O O . GLU B 1 36 ? -0.931 -3.113 3.426 1 83.62 36 GLU B O 1
ATOM 1717 N N . ARG B 1 37 ? 1.019 -4.078 3.852 1 82.56 37 ARG B N 1
ATOM 1718 C CA . ARG B 1 37 ? 1.005 -3.781 5.281 1 82.56 37 ARG B CA 1
ATOM 1719 C C . ARG B 1 37 ? 1.053 -2.277 5.527 1 82.56 37 ARG B C 1
ATOM 1721 O O . ARG B 1 37 ? 0.335 -1.762 6.387 1 82.56 37 ARG B O 1
ATOM 1728 N N . MET B 1 38 ? 1.799 -1.652 4.73 1 88.69 38 MET B N 1
ATOM 1729 C CA . MET B 1 38 ? 1.988 -0.214 4.906 1 88.69 38 MET B CA 1
ATOM 1730 C C . MET B 1 38 ? 0.718 0.549 4.547 1 88.69 38 MET B C 1
ATOM 1732 O O . MET B 1 38 ? 0.4 1.562 5.172 1 88.69 38 MET B O 1
ATOM 1736 N N . HIS B 1 39 ? 0.086 0.126 3.535 1 85.94 39 HIS B N 1
ATOM 1737 C CA . HIS B 1 39 ? -1.172 0.778 3.191 1 85.94 39 HIS B CA 1
ATOM 1738 C C . HIS B 1 39 ? -2.139 0.768 4.371 1 85.94 39 HIS B C 1
ATOM 1740 O O . HIS B 1 39 ? -2.719 1.802 4.711 1 85.94 39 HIS B O 1
ATOM 1746 N N . ARG B 1 40 ? -2.24 -0.238 5.043 1 81.5 40 ARG B N 1
ATOM 1747 C CA . ARG B 1 40 ? -3.127 -0.369 6.195 1 81.5 40 ARG B CA 1
ATOM 1748 C C . ARG B 1 40 ? -2.648 0.5 7.355 1 81.5 40 ARG B C 1
ATOM 1750 O O . ARG B 1 40 ? -3.451 1.183 7.996 1 81.5 40 ARG B O 1
ATOM 1757 N N . ARG B 1 41 ? -1.402 0.395 7.617 1 84.5 41 ARG B N 1
ATOM 1758 C CA . ARG B 1 41 ? -0.836 1.205 8.695 1 84.5 41 ARG B CA 1
ATOM 1759 C C . ARG B 1 41 ? -1.06 2.691 8.43 1 84.5 41 ARG B C 1
ATOM 1761 O O . ARG B 1 41 ? -1.356 3.451 9.359 1 84.5 41 ARG B O 1
ATOM 1768 N N . PHE B 1 42 ? -0.923 3.002 7.195 1 87.69 42 PHE B N 1
ATOM 1769 C CA . PHE B 1 42 ? -1.111 4.406 6.848 1 87.69 42 PHE B CA 1
ATOM 1770 C C . PHE B 1 42 ? -2.547 4.844 7.113 1 87.69 42 PHE B C 1
ATOM 1772 O O . PHE B 1 42 ? -2.787 5.953 7.586 1 87.69 42 PHE B O 1
ATOM 1779 N N . LEU B 1 43 ? -3.52 4.051 6.809 1 85.94 43 LEU B N 1
ATOM 1780 C CA . LEU B 1 43 ? -4.914 4.352 7.109 1 85.94 43 LEU B CA 1
ATOM 1781 C C . LEU B 1 43 ? -5.117 4.543 8.609 1 85.94 43 LEU B C 1
ATOM 1783 O O . LEU B 1 43 ? -5.863 5.43 9.031 1 85.94 43 LEU B O 1
ATOM 1787 N N . ASP B 1 44 ? -4.398 3.781 9.398 1 86.69 44 ASP B N 1
ATOM 1788 C CA . ASP B 1 44 ? -4.469 3.928 10.844 1 86.69 44 ASP B CA 1
ATOM 1789 C C . ASP B 1 44 ? -3.857 5.254 11.297 1 86.69 44 ASP B C 1
ATOM 1791 O O . ASP B 1 44 ? -4.387 5.918 12.188 1 86.69 44 ASP B O 1
ATOM 1795 N N . VAL B 1 45 ? -2.777 5.566 10.727 1 89.62 45 VAL B N 1
ATOM 1796 C CA . VAL B 1 45 ? -2.139 6.84 11.031 1 89.62 45 VAL B CA 1
ATOM 1797 C C . VAL B 1 45 ? -3.1 7.984 10.727 1 89.62 45 VAL B C 1
ATOM 1799 O O . VAL B 1 45 ? -3.264 8.898 11.531 1 89.62 45 VAL B O 1
ATOM 1802 N N . LEU B 1 46 ? -3.744 7.898 9.547 1 90.62 46 LEU B N 1
ATOM 1803 C CA . LEU B 1 46 ? -4.684 8.945 9.156 1 90.62 46 LEU B CA 1
ATOM 1804 C C . LEU B 1 46 ? -5.852 9.023 10.133 1 90.62 46 LEU B C 1
ATOM 1806 O O . LEU B 1 46 ? -6.309 10.109 10.477 1 90.62 46 LEU B O 1
ATOM 1810 N N . ARG B 1 47 ? -6.316 7.914 10.555 1 90.44 47 ARG B N 1
ATOM 1811 C CA . ARG B 1 47 ? -7.406 7.871 11.531 1 90.44 47 ARG B CA 1
ATOM 1812 C C . ARG B 1 47 ? -7.016 8.594 12.82 1 90.44 47 ARG B C 1
ATOM 1814 O O . ARG B 1 47 ? -7.785 9.398 13.344 1 90.44 47 ARG B O 1
ATOM 1821 N N . ILE B 1 48 ? -5.895 8.273 13.273 1 90.62 48 ILE B N 1
ATOM 1822 C CA . ILE B 1 48 ? -5.402 8.852 14.523 1 90.62 48 ILE B CA 1
ATOM 1823 C C . ILE B 1 48 ? -5.211 10.359 14.352 1 90.62 48 ILE B C 1
ATOM 1825 O O . ILE B 1 48 ? -5.602 11.141 15.227 1 90.62 48 ILE B O 1
ATOM 1829 N N . GLU B 1 49 ? -4.605 10.734 13.242 1 91.25 49 GLU B N 1
ATOM 1830 C CA . GLU B 1 49 ? -4.363 12.156 13 1 91.25 49 GLU B CA 1
ATOM 1831 C C . GLU B 1 49 ? -5.676 12.922 12.883 1 91.25 49 GLU B C 1
ATOM 1833 O O . GLU B 1 49 ? -5.789 14.047 13.375 1 91.25 49 GLU B O 1
ATOM 1838 N N . LEU B 1 50 ? -6.652 12.344 12.211 1 93.94 50 LEU B N 1
ATOM 1839 C CA . LEU B 1 50 ? -7.969 12.961 12.117 1 93.94 50 LEU B CA 1
ATOM 1840 C C . LEU B 1 50 ? -8.57 13.156 13.508 1 93.94 50 LEU B C 1
ATOM 1842 O O . LEU B 1 50 ? -9.125 14.219 13.805 1 93.94 50 LEU B O 1
ATOM 1846 N N . SER B 1 51 ? -8.398 12.18 14.297 1 92.62 51 SER B N 1
ATOM 1847 C CA . SER B 1 51 ? -8.898 12.266 15.664 1 92.62 51 SER B CA 1
ATOM 1848 C C . SER B 1 51 ? -8.195 13.367 16.438 1 92.62 51 SER B C 1
ATOM 1850 O O . SER B 1 51 ? -8.836 14.125 17.172 1 92.62 51 SER B O 1
ATOM 1852 N N . ARG B 1 52 ? -6.941 13.484 16.281 1 90.38 52 ARG B N 1
ATOM 1853 C CA . ARG B 1 52 ? -6.137 14.477 16.984 1 90.38 52 ARG B CA 1
ATOM 1854 C C . ARG B 1 52 ? -6.598 15.891 16.641 1 90.38 52 ARG B C 1
ATOM 1856 O O . ARG B 1 52 ? -6.586 16.781 17.5 1 90.38 52 ARG B O 1
ATOM 1863 N N . ILE B 1 53 ? -7.008 16.062 15.43 1 92.69 53 ILE B N 1
ATOM 1864 C CA . ILE B 1 53 ? -7.379 17.406 15.023 1 92.69 53 ILE B CA 1
ATOM 1865 C C . ILE B 1 53 ? -8.898 17.578 15.125 1 92.69 53 ILE B C 1
ATOM 1867 O O . ILE B 1 53 ? -9.445 18.578 14.648 1 92.69 53 ILE B O 1
ATOM 1871 N N . GLY B 1 54 ? -9.617 16.594 15.586 1 94.06 54 GLY B N 1
ATOM 1872 C CA . GLY B 1 54 ? -11.031 16.688 15.914 1 94.06 54 GLY B CA 1
ATOM 1873 C C . GLY B 1 54 ? -11.93 16.562 14.695 1 94.06 54 GLY B C 1
ATOM 1874 O O . GLY B 1 54 ? -13.008 17.141 14.648 1 94.06 54 GLY B O 1
ATOM 1875 N N . ILE B 1 55 ? -11.508 15.898 13.633 1 95.25 55 ILE B N 1
ATOM 1876 C CA . ILE B 1 55 ? -12.305 15.688 12.43 1 95.25 55 ILE B CA 1
ATOM 1877 C C . ILE B 1 55 ? -12.812 14.25 12.391 1 95.25 55 ILE B C 1
ATOM 1879 O O . ILE B 1 55 ? -12.023 13.305 12.414 1 95.25 55 ILE B O 1
ATOM 1883 N N . ASP B 1 56 ? -14.125 14.109 12.352 1 93.81 56 ASP B N 1
ATOM 1884 C CA . ASP B 1 56 ? -14.695 12.766 12.43 1 93.81 56 ASP B CA 1
ATOM 1885 C C . ASP B 1 56 ? -15.727 12.547 11.328 1 93.81 56 ASP B C 1
ATOM 1887 O O . ASP B 1 56 ? -16.438 11.531 11.32 1 93.81 56 ASP B O 1
ATOM 1891 N N . ASP B 1 57 ? -15.82 13.461 10.398 1 95.12 57 ASP B N 1
ATOM 1892 C CA . ASP B 1 57 ? -16.859 13.367 9.375 1 95.12 57 ASP B CA 1
ATOM 1893 C C . ASP B 1 57 ? -16.266 12.867 8.047 1 95.12 57 ASP B C 1
ATOM 1895 O O . ASP B 1 57 ? -16.938 12.914 7.016 1 95.12 57 ASP B O 1
ATOM 1899 N N . ILE B 1 58 ? -15.023 12.492 8.023 1 94.44 58 ILE B N 1
ATOM 1900 C CA . ILE B 1 58 ? -14.359 11.984 6.828 1 94.44 58 ILE B CA 1
ATOM 1901 C C . ILE B 1 58 ? -13.508 10.766 7.188 1 94.44 58 ILE B C 1
ATOM 1903 O O . ILE B 1 58 ? -12.828 10.758 8.219 1 94.44 58 ILE B O 1
ATOM 1907 N N . SER B 1 59 ? -13.555 9.695 6.398 1 90.25 59 SER B N 1
ATOM 1908 C CA . SER B 1 59 ? -12.805 8.477 6.664 1 90.25 59 SER B CA 1
ATOM 1909 C C . SER B 1 59 ? -11.391 8.57 6.094 1 90.25 59 SER B C 1
ATOM 1911 O O . SER B 1 59 ? -11.117 9.391 5.219 1 90.25 59 SER B O 1
ATOM 1913 N N . PRO B 1 60 ? -10.555 7.688 6.559 1 89.56 60 PRO B N 1
ATOM 1914 C CA . PRO B 1 60 ? -9.188 7.668 6.02 1 89.56 60 PRO B CA 1
ATOM 1915 C C . PRO B 1 60 ? -9.156 7.418 4.516 1 89.56 60 PRO B C 1
ATOM 1917 O O . PRO B 1 60 ? -8.344 8.016 3.805 1 89.56 60 PRO B O 1
ATOM 1920 N N . VAL B 1 61 ? -10.023 6.602 4.027 1 83.94 61 VAL B N 1
ATOM 1921 C CA . VAL B 1 61 ? -10.07 6.312 2.6 1 83.94 61 VAL B CA 1
ATOM 1922 C C . VAL B 1 61 ? -10.484 7.566 1.831 1 83.94 61 VAL B C 1
ATOM 1924 O O . VAL B 1 61 ? -9.953 7.848 0.756 1 83.94 61 VAL B O 1
ATOM 1927 N N . GLN B 1 62 ? -11.367 8.273 2.365 1 87.75 62 GLN B N 1
ATOM 1928 C CA . GLN B 1 62 ? -11.797 9.523 1.752 1 87.75 62 GLN B CA 1
ATOM 1929 C C . GLN B 1 62 ? -10.672 10.562 1.772 1 87.75 62 GLN B C 1
ATOM 1931 O O . GLN B 1 62 ? -10.508 11.328 0.82 1 87.75 62 GLN B O 1
ATOM 1936 N N . VAL B 1 63 ? -9.93 10.562 2.857 1 90.69 63 VAL B N 1
ATOM 1937 C CA . VAL B 1 63 ? -8.781 11.453 2.959 1 90.69 63 VAL B CA 1
ATOM 1938 C C . VAL B 1 63 ? -7.77 11.125 1.861 1 90.69 63 VAL B C 1
ATOM 1940 O O . VAL B 1 63 ? -7.215 12.023 1.228 1 90.69 63 VAL B O 1
ATOM 1943 N N . MET B 1 64 ? -7.531 9.891 1.656 1 85.12 64 MET B N 1
ATOM 1944 C CA . MET B 1 64 ? -6.617 9.477 0.595 1 85.12 64 MET B CA 1
ATOM 1945 C C . MET B 1 64 ? -7.082 10 -0.759 1 85.12 64 MET B C 1
ATOM 1947 O O . MET B 1 64 ? -6.266 10.438 -1.573 1 85.12 64 MET B O 1
ATOM 1951 N N . MET B 1 65 ? -8.32 9.945 -0.982 1 83.69 65 MET B N 1
ATOM 1952 C CA . MET B 1 65 ? -8.883 10.477 -2.221 1 83.69 65 MET B CA 1
ATOM 1953 C C . MET B 1 65 ? -8.648 11.984 -2.316 1 83.69 65 MET B C 1
ATOM 1955 O O . MET B 1 65 ? -8.281 12.492 -3.375 1 83.69 65 MET B O 1
ATOM 1959 N N . LEU B 1 66 ? -8.812 12.664 -1.241 1 88.56 66 LEU B N 1
ATOM 1960 C CA . LEU B 1 66 ? -8.594 14.109 -1.183 1 88.56 66 LEU B CA 1
ATOM 1961 C C . LEU B 1 66 ? -7.156 14.453 -1.557 1 88.56 66 LEU B C 1
ATOM 1963 O O . LEU B 1 66 ? -6.922 15.391 -2.326 1 88.56 66 LEU B O 1
ATOM 1967 N N . LEU B 1 67 ? -6.293 13.68 -0.99 1 83.44 67 LEU B N 1
ATOM 1968 C CA . LEU B 1 67 ? -4.875 13.938 -1.209 1 83.44 67 LEU B CA 1
ATOM 1969 C C . LEU B 1 67 ? -4.508 13.734 -2.674 1 83.44 67 LEU B C 1
ATOM 1971 O O . LEU B 1 67 ? -3.582 14.375 -3.18 1 83.44 67 LEU B O 1
ATOM 1975 N N . ASN B 1 68 ? -5.184 12.93 -3.346 1 79.56 68 ASN B N 1
ATOM 1976 C CA . ASN B 1 68 ? -4.938 12.711 -4.766 1 79.56 68 ASN B CA 1
ATOM 1977 C C . ASN B 1 68 ? -5.504 13.844 -5.617 1 79.56 68 ASN B C 1
ATOM 1979 O O . ASN B 1 68 ? -5.016 14.109 -6.715 1 79.56 68 ASN B O 1
ATOM 1983 N N . ILE B 1 69 ? -6.52 14.484 -5.145 1 81.44 69 ILE B N 1
ATOM 1984 C CA . ILE B 1 69 ? -7.141 15.609 -5.832 1 81.44 69 ILE B CA 1
ATOM 1985 C C . ILE B 1 69 ? -6.293 16.859 -5.637 1 81.44 69 ILE B C 1
ATOM 1987 O O . ILE B 1 69 ? -6.254 17.734 -6.504 1 81.44 69 ILE B O 1
ATOM 1991 N N . SER B 1 70 ? -5.559 16.984 -4.527 1 69.75 70 SER B N 1
ATOM 1992 C CA . SER B 1 70 ? -4.828 18.156 -4.086 1 69.75 70 SER B CA 1
ATOM 1993 C C . SER B 1 70 ? -3.791 18.594 -5.121 1 69.75 70 SER B C 1
ATOM 1995 O O . SER B 1 70 ? -3.379 19.75 -5.148 1 69.75 70 SER B O 1
ATOM 1997 N N . ASN B 1 71 ? -3.35 17.75 -5.902 1 65 71 ASN B N 1
ATOM 1998 C CA . ASN B 1 71 ? -2.316 18.109 -6.863 1 65 71 ASN B CA 1
ATOM 1999 C C . ASN B 1 71 ? -2.9 18.859 -8.055 1 65 71 ASN B C 1
ATOM 2001 O O . ASN B 1 71 ? -2.242 19 -9.094 1 65 71 ASN B O 1
ATOM 2005 N N . GLY B 1 72 ? -3.996 19.484 -7.879 1 68.06 72 GLY B N 1
ATOM 2006 C CA . GLY B 1 72 ? -4.621 20.25 -8.945 1 68.06 72 GLY B CA 1
ATOM 2007 C C . GLY B 1 72 ? -5.984 19.719 -9.344 1 68.06 72 GLY B C 1
ATOM 2008 O O . GLY B 1 72 ? -6.582 18.922 -8.617 1 68.06 72 GLY B O 1
ATOM 2009 N N . GLU B 1 73 ? -6.492 20.375 -10.406 1 71.44 73 GLU B N 1
ATOM 2010 C CA . GLU B 1 73 ? -7.773 19.922 -10.945 1 71.44 73 GLU B CA 1
ATOM 2011 C C . GLU B 1 73 ? -7.641 18.562 -11.633 1 71.44 73 GLU B C 1
ATOM 2013 O O . GLU B 1 73 ? -6.656 18.312 -12.328 1 71.44 73 GLU B O 1
ATOM 2018 N N . ILE B 1 74 ? -8.547 17.734 -11.211 1 77.25 74 ILE B N 1
ATOM 2019 C CA . ILE B 1 74 ? -8.508 16.406 -11.812 1 77.25 74 ILE B CA 1
ATOM 2020 C C . ILE B 1 74 ? -9.906 16.016 -12.297 1 77.25 74 ILE B C 1
ATOM 2022 O O . ILE B 1 74 ? -10.906 16.438 -11.711 1 77.25 74 ILE B O 1
ATOM 2026 N N . SER B 1 75 ? -9.914 15.352 -13.414 1 77 75 SER B N 1
ATOM 2027 C CA . SER B 1 75 ? -11.195 14.852 -13.891 1 77 75 SER B CA 1
ATOM 2028 C C . SER B 1 75 ? -11.68 13.672 -13.047 1 77 75 SER B C 1
ATOM 2030 O O . SER B 1 75 ? -10.867 12.953 -12.453 1 77 75 SER B O 1
ATOM 2032 N N . VAL B 1 76 ? -12.992 13.57 -13 1 74.38 76 VAL B N 1
ATOM 2033 C CA . VAL B 1 76 ? -13.586 12.43 -12.32 1 74.38 76 VAL B CA 1
ATOM 2034 C C . VAL B 1 76 ? -13.031 11.133 -12.898 1 74.38 76 VAL B C 1
ATOM 2036 O O . VAL B 1 76 ? -12.688 10.211 -12.156 1 74.38 76 VAL B O 1
ATOM 2039 N N . ARG B 1 77 ? -12.867 11.094 -14.117 1 73.12 77 ARG B N 1
ATOM 2040 C CA . ARG B 1 77 ? -12.352 9.914 -14.805 1 73.12 77 ARG B CA 1
ATOM 2041 C C . ARG B 1 77 ? -10.93 9.594 -14.352 1 73.12 77 ARG B C 1
ATOM 2043 O O . ARG B 1 77 ? -10.609 8.445 -14.031 1 73.12 77 ARG B O 1
ATOM 2050 N N . ASP B 1 78 ? -10.188 10.594 -14.32 1 73.5 78 ASP B N 1
ATOM 2051 C CA . ASP B 1 78 ? -8.797 10.422 -13.914 1 73.5 78 ASP B CA 1
ATOM 2052 C C . ASP B 1 78 ? -8.703 9.945 -12.469 1 73.5 78 ASP B C 1
ATOM 2054 O O . ASP B 1 78 ? -7.844 9.117 -12.141 1 73.5 78 ASP B O 1
ATOM 2058 N N . LEU B 1 79 ? -9.539 10.484 -11.672 1 74.38 79 LEU B N 1
ATOM 2059 C CA . LEU B 1 79 ? -9.531 10.102 -10.266 1 74.38 79 LEU B CA 1
ATOM 2060 C C . LEU B 1 79 ? -9.938 8.641 -10.094 1 74.38 79 LEU B C 1
ATOM 2062 O O . LEU B 1 79 ? -9.312 7.906 -9.328 1 74.38 79 LEU B O 1
ATOM 2066 N N . ILE B 1 80 ? -10.891 8.305 -10.852 1 69 80 ILE B N 1
ATOM 2067 C CA . ILE B 1 80 ? -11.398 6.941 -10.742 1 69 80 ILE B CA 1
ATOM 2068 C C . ILE B 1 80 ? -10.383 5.965 -11.336 1 69 80 ILE B C 1
ATOM 2070 O O . ILE B 1 80 ? -10.117 4.91 -10.75 1 69 80 ILE B O 1
ATOM 2074 N N . GLU B 1 81 ? -9.844 6.301 -12.445 1 64.12 81 GLU B N 1
ATOM 2075 C CA . GLU B 1 81 ? -8.875 5.438 -13.109 1 64.12 81 GLU B CA 1
ATOM 2076 C C . GLU B 1 81 ? -7.57 5.359 -12.32 1 64.12 81 GLU B C 1
ATOM 2078 O O . GLU B 1 81 ? -6.977 4.281 -12.195 1 64.12 81 GLU B O 1
ATOM 2083 N N . ARG B 1 82 ? -7.176 6.578 -11.977 1 58.94 82 ARG B N 1
ATOM 2084 C CA . ARG B 1 82 ? -5.922 6.633 -11.234 1 58.94 82 ARG B CA 1
ATOM 2085 C C . ARG B 1 82 ? -6.105 6.117 -9.812 1 58.94 82 ARG B C 1
ATOM 2087 O O . ARG B 1 82 ? -5.172 5.578 -9.211 1 58.94 82 ARG B O 1
ATOM 2094 N N . GLY B 1 83 ? -7.195 6.625 -9.227 1 54.09 83 GLY B N 1
ATOM 2095 C CA . GLY B 1 83 ? -7.395 6.258 -7.836 1 54.09 83 GLY B CA 1
ATOM 2096 C C . GLY B 1 83 ? -7.965 4.863 -7.66 1 54.09 83 GLY B C 1
ATOM 2097 O O . GLY B 1 83 ? -8 4.336 -6.547 1 54.09 83 GLY B O 1
ATOM 2098 N N . TYR B 1 84 ? -7.887 3.979 -8.984 1 48.91 84 TYR B N 1
ATOM 2099 C CA . TYR B 1 84 ? -8.391 2.617 -9.133 1 48.91 84 TYR B CA 1
ATOM 2100 C C . TYR B 1 84 ? -9.383 2.277 -8.031 1 48.91 84 TYR B C 1
ATOM 2102 O O . TYR B 1 84 ? -9.336 1.188 -7.457 1 48.91 84 TYR B O 1
ATOM 2110 N N . TYR B 1 85 ? -10.055 3.279 -7.578 1 52.88 85 TYR B N 1
ATOM 2111 C CA . TYR B 1 85 ? -11.125 2.92 -6.648 1 52.88 85 TYR B CA 1
ATOM 2112 C C . TYR B 1 85 ? -12.227 2.146 -7.359 1 52.88 85 TYR B C 1
ATOM 2114 O O . TYR B 1 85 ? -13.211 2.732 -7.816 1 52.88 85 TYR B O 1
ATOM 2122 N N . LEU B 1 86 ? -11.625 1.215 -8.273 1 45.62 86 LEU B N 1
ATOM 2123 C CA . LEU B 1 86 ? -12.445 0.491 -9.242 1 45.62 86 LEU B CA 1
ATOM 2124 C C . LEU B 1 86 ? -13.812 0.156 -8.648 1 45.62 86 LEU B C 1
ATOM 2126 O O . LEU B 1 86 ? -14.805 0.086 -9.375 1 45.62 86 LEU B O 1
ATOM 2130 N N . GLY B 1 87 ? -14.023 0.001 -7.465 1 50.41 87 GLY B N 1
ATOM 2131 C CA . GLY B 1 87 ? -15.32 -0.502 -7.047 1 50.41 87 GLY B CA 1
ATOM 2132 C C . GLY B 1 87 ? -16.281 0.597 -6.648 1 50.41 87 GLY B C 1
ATOM 2133 O O . GLY B 1 87 ? -15.992 1.782 -6.805 1 50.41 87 GLY B O 1
ATOM 2134 N N . SER B 1 88 ? -17.641 0.244 -6.629 1 53.66 88 SER B N 1
ATOM 2135 C CA . SER B 1 88 ? -18.797 0.999 -6.172 1 53.66 88 SER B CA 1
ATOM 2136 C C . SER B 1 88 ? -18.406 1.997 -5.082 1 53.66 88 SER B C 1
ATOM 2138 O O . SER B 1 88 ? -19.047 3.041 -4.938 1 53.66 88 SER B O 1
ATOM 2140 N N . ASN B 1 89 ? -17.047 1.986 -4.742 1 70.88 89 ASN B N 1
ATOM 2141 C CA . ASN B 1 89 ? -16.797 2.795 -3.551 1 70.88 89 ASN B CA 1
ATOM 2142 C C . ASN B 1 89 ? -16.156 4.129 -3.906 1 70.88 89 ASN B C 1
ATOM 2144 O O . ASN B 1 89 ? -16.266 5.098 -3.152 1 70.88 89 ASN B O 1
ATOM 2148 N N . ALA B 1 90 ? -15.68 4.219 -5.125 1 75.44 90 ALA B N 1
ATOM 2149 C CA . ALA B 1 90 ? -15.031 5.48 -5.48 1 75.44 90 ALA B CA 1
ATOM 2150 C C . ALA B 1 90 ? -16.062 6.562 -5.77 1 75.44 90 ALA B C 1
ATOM 2152 O O . ALA B 1 90 ? -15.922 7.703 -5.324 1 75.44 90 ALA B O 1
ATOM 2153 N N . SER B 1 91 ? -17.031 6.102 -6.492 1 79.44 91 SER B N 1
ATOM 2154 C CA . SER B 1 91 ? -18.094 7.047 -6.816 1 79.44 91 SER B CA 1
ATOM 2155 C C . SER B 1 91 ? -18.859 7.477 -5.566 1 79.44 91 SER B C 1
ATOM 2157 O O . SER B 1 91 ? -19.188 8.656 -5.41 1 79.44 91 SER B O 1
ATOM 2159 N N . TYR B 1 92 ? -19.031 6.527 -4.785 1 84 92 TYR B N 1
ATOM 2160 C CA . TYR B 1 92 ? -19.719 6.805 -3.531 1 84 92 TYR B CA 1
ATOM 2161 C C . TYR B 1 92 ? -18.891 7.734 -2.648 1 84 92 TYR B C 1
ATOM 2163 O O . T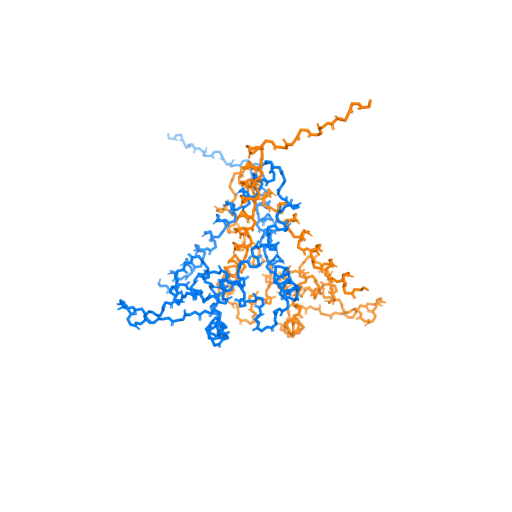YR B 1 92 ? -19.422 8.719 -2.113 1 84 92 TYR B O 1
ATOM 2171 N N . ASN B 1 93 ? -17.672 7.48 -2.49 1 86.56 93 ASN B N 1
ATOM 2172 C CA . ASN B 1 93 ? -16.797 8.305 -1.668 1 86.56 93 ASN B CA 1
ATOM 2173 C C . ASN B 1 93 ? -16.672 9.727 -2.215 1 86.56 93 ASN B C 1
ATOM 2175 O O . ASN B 1 93 ? -16.641 10.688 -1.449 1 86.56 93 ASN B O 1
ATOM 2179 N N . LEU B 1 94 ? -16.594 9.797 -3.496 1 87 94 LEU B N 1
ATOM 2180 C CA . LEU B 1 94 ? -16.516 11.117 -4.113 1 87 94 LEU B CA 1
ATOM 2181 C C . LEU B 1 94 ? -17.781 11.922 -3.84 1 87 94 LEU B C 1
ATOM 2183 O O . LEU B 1 94 ? -17.719 13.109 -3.512 1 87 94 LEU B O 1
ATOM 2187 N N . LYS B 1 95 ? -18.906 11.289 -4.016 1 89.44 95 LYS B N 1
ATOM 2188 C CA . LYS B 1 95 ? -20.172 11.945 -3.711 1 89.44 95 LYS B CA 1
ATOM 2189 C C . LYS B 1 95 ? -20.203 12.438 -2.266 1 89.44 95 LYS B C 1
ATOM 2191 O O . LYS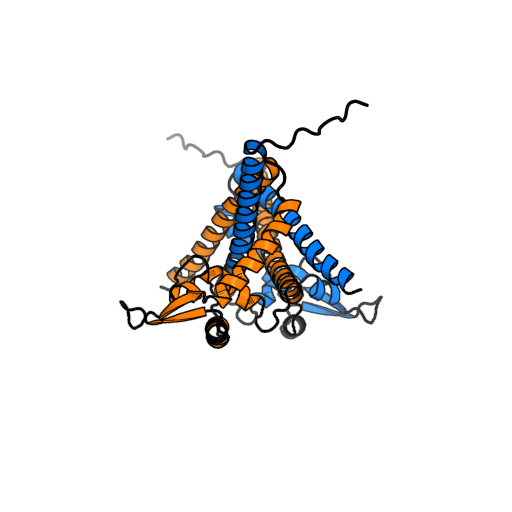 B 1 95 ? -20.641 13.555 -1.995 1 89.44 95 LYS B O 1
ATOM 2196 N N . GLN B 1 96 ? -19.75 11.664 -1.396 1 92.38 96 GLN B N 1
ATOM 2197 C CA . GLN B 1 96 ? -19.719 12.031 0.016 1 92.38 96 GLN B CA 1
ATOM 2198 C C . GLN B 1 96 ? -18.812 13.227 0.251 1 92.38 96 GLN B C 1
ATOM 2200 O O . GLN B 1 96 ? -19.125 14.109 1.048 1 92.38 96 GLN B O 1
ATOM 2205 N N . LEU B 1 97 ? -17.688 13.273 -0.45 1 94 97 LEU B N 1
ATOM 2206 C CA . LEU B 1 97 ? -16.734 14.367 -0.307 1 94 97 LEU B CA 1
ATOM 2207 C C . LEU B 1 97 ? -17.328 15.672 -0.826 1 94 97 LEU B C 1
ATOM 2209 O O . LEU B 1 97 ? -17.078 16.734 -0.261 1 94 97 LEU B O 1
ATOM 2213 N N . VAL B 1 98 ? -18.078 15.547 -1.862 1 93.81 98 VAL B N 1
ATOM 2214 C CA . VAL B 1 98 ? -18.75 16.719 -2.406 1 93.81 98 VAL B CA 1
ATOM 2215 C C . VAL B 1 98 ? -19.859 17.172 -1.453 1 93.81 98 VAL B C 1
ATOM 2217 O O . VAL B 1 98 ? -19.938 18.344 -1.097 1 93.81 98 VAL B O 1
ATOM 2220 N N . ASP B 1 99 ? -20.625 16.266 -0.976 1 95.75 99 ASP B N 1
ATOM 2221 C CA . ASP B 1 99 ? -21.75 16.547 -0.096 1 95.75 99 ASP B CA 1
ATOM 2222 C C . ASP B 1 99 ? -21.281 17.125 1.234 1 95.75 99 ASP B C 1
ATOM 2224 O O . ASP B 1 99 ? -21.953 17.984 1.821 1 95.75 99 ASP B O 1
ATOM 2228 N N . SER B 1 100 ? -20.156 16.688 1.747 1 96.25 100 SER B N 1
ATOM 2229 C CA . SER B 1 100 ? -19.625 17.141 3.035 1 96.25 100 SER B CA 1
ATOM 2230 C C . SER B 1 100 ? -18.797 18.406 2.887 1 96.25 100 SER B C 1
ATOM 2232 O O . SER B 1 100 ? -18.297 18.953 3.877 1 96.25 100 SER B O 1
ATOM 2234 N N . GLY B 1 101 ? -18.562 18.859 1.654 1 96.44 101 GLY B N 1
ATOM 2235 C CA . GLY B 1 101 ? -17.984 20.172 1.418 1 96.44 101 GLY B CA 1
ATOM 2236 C C . GLY B 1 101 ? -16.469 20.141 1.304 1 96.44 101 GLY B C 1
ATOM 2237 O O . GLY B 1 101 ? -15.812 21.188 1.421 1 96.44 101 GLY B O 1
ATOM 2238 N N . TYR B 1 102 ? -15.859 18.984 1.078 1 96.69 102 TYR B N 1
ATOM 2239 C CA . TYR B 1 102 ? -14.406 18.891 0.975 1 96.69 102 TYR B CA 1
ATOM 2240 C C . TYR B 1 102 ? -13.953 19.078 -0.468 1 96.69 102 TYR B C 1
ATOM 2242 O O . TYR B 1 102 ? -12.789 19.406 -0.722 1 96.69 102 TYR B O 1
ATOM 2250 N N . VAL B 1 103 ? -14.836 18.766 -1.429 1 94.81 103 VAL B N 1
ATOM 2251 C CA . VAL B 1 103 ? -14.508 18.797 -2.85 1 94.81 103 VAL B CA 1
ATOM 2252 C C . VAL B 1 103 ? -15.555 19.609 -3.602 1 94.81 103 VAL B C 1
ATOM 2254 O O . VAL B 1 103 ? -16.75 19.484 -3.334 1 94.81 103 VAL B O 1
ATOM 2257 N N . ASP B 1 104 ? -15.109 20.406 -4.461 1 93.25 104 ASP B N 1
ATOM 2258 C CA . ASP B 1 104 ? -15.984 21.125 -5.387 1 93.25 104 ASP B CA 1
ATOM 2259 C C . ASP B 1 104 ? -16.031 20.422 -6.746 1 93.25 104 ASP B C 1
ATOM 2261 O O . ASP B 1 104 ? -14.992 20.031 -7.285 1 93.25 104 ASP B O 1
ATOM 2265 N N . ARG B 1 105 ? -17.188 20.219 -7.145 1 89.75 105 ARG B N 1
ATOM 2266 C CA . ARG B 1 105 ? -17.406 19.594 -8.453 1 89.75 105 ARG B CA 1
ATOM 2267 C C . ARG B 1 105 ? -18 20.609 -9.438 1 89.75 105 ARG B C 1
ATOM 2269 O O . ARG B 1 105 ? -18.938 21.328 -9.109 1 89.75 105 ARG B O 1
ATOM 2276 N N . SER B 1 106 ? -17.344 20.75 -10.492 1 84.25 106 SER B N 1
ATOM 2277 C CA . SER B 1 106 ? -17.859 21.656 -11.508 1 84.25 106 SER B CA 1
ATOM 2278 C C . SER B 1 106 ? -17.906 21 -12.883 1 84.25 106 SER B C 1
ATOM 2280 O O . SER B 1 106 ? -17.141 20.062 -13.148 1 84.25 106 SER B O 1
ATOM 2282 N N . ALA B 1 107 ? -18.938 21.359 -13.633 1 74.81 107 ALA B N 1
ATOM 2283 C CA . ALA B 1 107 ? -19.031 20.859 -15 1 74.81 107 ALA B CA 1
ATOM 2284 C C . ALA B 1 107 ? -17.859 21.359 -15.844 1 74.81 107 ALA B C 1
ATOM 2286 O O . ALA B 1 107 ? -17.344 22.453 -15.609 1 74.81 107 ALA B O 1
ATOM 2287 N N . SER B 1 108 ? -17.266 20.391 -16.547 1 67.62 108 SER B N 1
ATOM 2288 C CA . SER B 1 108 ? -16.219 20.812 -17.453 1 67.62 108 SER B CA 1
ATOM 2289 C C . SER B 1 108 ? -16.781 21.719 -18.562 1 67.62 108 SER B C 1
ATOM 2291 O O . SER B 1 108 ? -17.781 21.391 -19.188 1 67.62 108 SER B O 1
ATOM 2293 N N . PRO B 1 109 ? -16.266 22.922 -18.672 1 62.59 109 PRO B N 1
ATOM 2294 C CA . PRO B 1 109 ? -16.734 23.766 -19.766 1 62.59 109 PRO B CA 1
ATOM 2295 C C . PRO B 1 109 ? -16.547 23.109 -21.141 1 62.59 109 PRO B C 1
ATOM 2297 O O . PRO B 1 109 ? -17.281 23.422 -22.078 1 62.59 109 PRO B O 1
ATOM 2300 N N . ARG B 1 110 ? -15.531 22.438 -21.281 1 60.28 110 ARG B N 1
ATOM 2301 C CA . ARG B 1 110 ? -15.133 21.922 -22.594 1 60.28 110 ARG B CA 1
ATOM 2302 C C . ARG B 1 110 ? -15.805 20.594 -22.891 1 60.28 110 ARG B C 1
ATOM 2304 O O . ARG B 1 110 ? -16.031 20.25 -24.062 1 60.28 110 ARG B O 1
ATOM 2311 N N . ASP B 1 111 ? -15.953 19.859 -22 1 61.91 111 ASP B N 1
ATOM 2312 C CA . ASP B 1 111 ? -16.609 18.562 -22.125 1 61.91 111 ASP B CA 1
ATOM 2313 C C . ASP B 1 111 ? -17.688 18.375 -21.062 1 61.91 111 ASP B C 1
ATOM 2315 O O . ASP B 1 111 ? -17.375 18.078 -19.906 1 61.91 111 ASP B O 1
ATOM 2319 N N . LYS B 1 112 ? -18.922 18.734 -21.531 1 57.09 112 LYS B N 1
ATOM 2320 C CA . LYS B 1 112 ? -20.094 18.703 -20.641 1 57.09 112 LYS B CA 1
ATOM 2321 C C . LYS B 1 112 ? -20.172 17.359 -19.906 1 57.09 112 LYS B C 1
ATOM 2323 O O . LYS B 1 112 ? -20.812 17.266 -18.859 1 57.09 112 LYS B O 1
ATOM 2328 N N . ARG B 1 113 ? -19.406 16.406 -20.453 1 55.84 113 ARG B N 1
ATOM 2329 C CA . ARG B 1 113 ? -19.484 15.078 -19.859 1 55.84 113 ARG B CA 1
ATOM 2330 C C . ARG B 1 113 ? -18.359 14.867 -18.844 1 55.84 113 ARG B C 1
ATOM 2332 O O . ARG B 1 113 ? -18.375 13.906 -18.078 1 55.84 113 ARG B O 1
ATOM 2339 N N . ALA B 1 114 ? -17.516 15.906 -18.844 1 69.88 114 ALA B N 1
ATOM 2340 C CA . ALA B 1 114 ? -16.375 15.656 -17.953 1 69.88 114 ALA B CA 1
ATOM 2341 C C . ALA B 1 114 ? -16.422 16.594 -16.75 1 69.88 114 ALA B C 1
ATOM 2343 O O . ALA B 1 114 ? -16.266 17.797 -16.891 1 69.88 114 ALA B O 1
ATOM 2344 N N . ALA B 1 115 ? -16.969 16.125 -15.664 1 79.06 115 ALA B N 1
ATOM 2345 C CA . ALA B 1 115 ? -16.953 16.906 -14.43 1 79.06 115 ALA B CA 1
ATOM 2346 C C . ALA B 1 115 ? -15.539 17.031 -13.875 1 79.06 115 ALA B C 1
ATOM 2348 O O . ALA B 1 115 ? -14.734 16.094 -14 1 79.06 115 ALA B O 1
ATOM 2349 N N . ARG B 1 116 ? -15.188 18.312 -13.516 1 85.38 116 ARG B N 1
ATOM 2350 C CA . ARG B 1 116 ? -13.883 18.578 -12.906 1 85.38 116 ARG B CA 1
ATOM 2351 C C . ARG B 1 116 ? -14.008 18.703 -11.398 1 85.38 116 ARG B C 1
ATOM 2353 O O . ARG B 1 116 ? -15.008 19.219 -10.891 1 85.38 116 ARG B O 1
ATOM 2360 N N . LEU B 1 117 ? -12.992 18.203 -10.719 1 89.62 117 LEU B N 1
ATOM 2361 C CA . LEU B 1 117 ? -12.953 18.203 -9.266 1 89.62 117 LEU B CA 1
ATOM 2362 C C . LEU B 1 117 ? -11.82 19.094 -8.758 1 89.62 117 LEU B C 1
ATOM 2364 O O . LEU B 1 117 ? -10.727 19.094 -9.32 1 89.62 117 LEU B O 1
ATOM 2368 N N . LYS B 1 118 ? -12.148 19.891 -7.828 1 90.75 118 LYS B N 1
ATOM 2369 C CA . LYS B 1 118 ? -11.133 20.641 -7.098 1 90.75 118 LYS B CA 1
ATOM 2370 C C . LYS B 1 118 ? -11.406 20.625 -5.598 1 90.75 118 LYS B C 1
ATOM 2372 O O . LYS B 1 118 ? -12.547 20.438 -5.168 1 90.75 118 LYS B O 1
ATOM 2377 N N . LEU B 1 119 ? -10.32 20.766 -4.887 1 93.5 119 LEU B N 1
ATOM 2378 C CA . LEU B 1 119 ? -10.516 20.875 -3.445 1 93.5 119 LEU B CA 1
ATOM 2379 C C . LEU B 1 119 ? -11.25 22.172 -3.096 1 93.5 119 LEU B C 1
ATOM 2381 O O . LEU B 1 119 ? -10.984 23.219 -3.686 1 93.5 119 LEU B O 1
ATOM 2385 N N . SER B 1 120 ? -12.211 22.047 -2.193 1 94.94 120 SER B N 1
ATOM 2386 C CA . SER B 1 120 ? -12.789 23.25 -1.583 1 94.94 120 SER B CA 1
ATOM 2387 C C . SER B 1 120 ? -11.812 23.891 -0.599 1 94.94 120 SER B C 1
ATOM 2389 O O . SER B 1 120 ? -10.719 23.375 -0.38 1 94.94 120 SER B O 1
ATOM 2391 N N . ALA B 1 121 ? -12.211 25.078 -0.055 1 94.75 121 ALA B N 1
ATOM 2392 C CA . ALA B 1 121 ? -11.414 25.703 1.002 1 94.75 121 ALA B CA 1
ATOM 2393 C C . ALA B 1 121 ? -11.258 24.75 2.195 1 94.75 121 ALA B C 1
ATOM 2395 O O . ALA B 1 121 ? -10.18 24.656 2.777 1 94.75 121 ALA B O 1
ATOM 2396 N N . ARG B 1 122 ? -12.344 24.062 2.473 1 96.12 122 ARG B N 1
ATOM 2397 C CA . ARG B 1 122 ? -12.352 23.109 3.57 1 96.12 122 ARG B CA 1
ATOM 2398 C C . ARG B 1 122 ? -11.414 21.938 3.273 1 96.12 122 ARG B C 1
ATOM 2400 O O . ARG B 1 122 ? -10.672 21.484 4.152 1 96.12 122 ARG B O 1
ATOM 2407 N N . GLY B 1 123 ? -11.445 21.469 2.066 1 95.69 123 GLY B N 1
ATOM 2408 C CA . GLY B 1 123 ? -10.562 20.391 1.633 1 95.69 123 GLY B CA 1
ATOM 2409 C C . GLY B 1 123 ? -9.094 20.781 1.676 1 95.69 123 GLY B C 1
ATOM 2410 O O . GLY B 1 123 ? -8.258 20 2.113 1 95.69 123 GLY B O 1
ATOM 2411 N N . LEU B 1 124 ? -8.844 21.969 1.25 1 93.81 124 LEU B N 1
ATOM 2412 C CA . LEU B 1 124 ? -7.477 22.484 1.252 1 93.81 124 LEU B CA 1
ATOM 2413 C C . LEU B 1 124 ? -6.949 22.625 2.676 1 93.81 124 LEU B C 1
ATOM 2415 O O . LEU B 1 124 ? -5.797 22.281 2.951 1 93.81 124 LEU B O 1
ATOM 2419 N N . GLU B 1 125 ? -7.785 23.094 3.5 1 94.62 125 GLU B N 1
ATOM 2420 C CA . GLU B 1 125 ? -7.391 23.25 4.898 1 94.62 125 GLU B CA 1
ATOM 2421 C C . GLU B 1 125 ? -7.043 21.906 5.527 1 94.62 125 GLU B C 1
ATOM 2423 O O . GLU B 1 125 ? -6.035 21.781 6.227 1 94.62 125 GLU B O 1
ATOM 2428 N N . LEU B 1 126 ? -7.855 20.938 5.324 1 95.12 126 LEU B N 1
ATOM 2429 C CA . LEU B 1 126 ? -7.59 19.609 5.875 1 95.12 126 LEU B CA 1
ATOM 2430 C C . LEU B 1 126 ? -6.281 19.047 5.336 1 95.12 126 LEU B C 1
ATOM 2432 O O . LEU B 1 126 ? -5.461 18.531 6.098 1 95.12 126 LEU B O 1
ATOM 2436 N N . CYS B 1 127 ? -6.055 19.172 4.051 1 91.38 127 CYS B N 1
ATOM 2437 C CA . CYS B 1 127 ? -4.828 18.672 3.441 1 91.38 127 CYS B CA 1
ATOM 2438 C C . CYS B 1 127 ? -3.604 19.359 4.035 1 91.38 127 CYS B C 1
ATOM 2440 O O . CYS B 1 127 ? -2.574 18.719 4.258 1 91.38 127 CYS B O 1
ATOM 2442 N N . GLU B 1 128 ? -3.742 20.609 4.277 1 90.44 128 GLU B N 1
ATOM 2443 C CA . GLU B 1 128 ? -2.633 21.359 4.859 1 90.44 128 GLU B CA 1
ATOM 2444 C C . GLU B 1 128 ? -2.33 20.875 6.277 1 90.44 128 GLU B C 1
ATOM 2446 O O . GLU B 1 128 ? -1.164 20.75 6.66 1 90.44 128 GLU B O 1
ATOM 2451 N N . ARG B 1 129 ? -3.367 20.656 7.035 1 92.38 129 ARG B N 1
ATOM 2452 C CA . ARG B 1 129 ? -3.182 20.156 8.391 1 92.38 129 ARG B CA 1
ATOM 2453 C C . ARG B 1 129 ? -2.518 18.781 8.391 1 92.38 129 ARG B C 1
ATOM 2455 O O . ARG B 1 129 ? -1.64 18.516 9.211 1 92.38 129 ARG B O 1
ATOM 2462 N N . LEU B 1 130 ? -2.916 18 7.48 1 89.81 130 LEU B N 1
ATOM 2463 C CA . LEU B 1 130 ? -2.346 16.656 7.387 1 89.81 130 LEU B CA 1
ATOM 2464 C C . LEU B 1 130 ? -0.907 16.719 6.887 1 89.81 130 LEU B C 1
ATOM 2466 O O . LEU B 1 130 ? -0.074 15.898 7.285 1 89.81 130 LEU B O 1
ATOM 2470 N N . ARG B 1 131 ? -0.614 17.641 6.02 1 85.56 131 ARG B N 1
ATOM 2471 C CA . ARG B 1 131 ? 0.754 17.844 5.551 1 85.56 131 ARG B CA 1
ATOM 2472 C C . ARG B 1 131 ? 1.674 18.25 6.699 1 85.56 131 ARG B C 1
ATOM 2474 O O . ARG B 1 131 ? 2.832 17.828 6.754 1 85.56 131 ARG B O 1
ATOM 2481 N N . HIS B 1 132 ? 1.152 19.062 7.5 1 87.56 132 HIS B N 1
ATOM 2482 C CA . HIS B 1 132 ? 1.926 19.469 8.664 1 87.56 132 HIS B CA 1
ATOM 2483 C C . HIS B 1 132 ? 2.258 18.281 9.555 1 87.56 132 HIS B C 1
ATOM 2485 O O . HIS B 1 132 ? 3.389 18.156 10.031 1 87.56 132 HIS B O 1
ATOM 2491 N N . MET B 1 133 ? 1.311 17.469 9.758 1 83.81 133 MET B N 1
ATOM 2492 C CA . MET B 1 133 ? 1.547 16.25 10.547 1 83.81 133 MET B CA 1
ATOM 2493 C C . MET B 1 133 ? 2.604 15.375 9.891 1 83.81 133 MET B C 1
ATOM 2495 O O . MET B 1 133 ? 3.457 14.805 10.57 1 83.81 133 MET B O 1
ATOM 2499 N N . ALA B 1 134 ? 2.551 15.25 8.578 1 84.06 134 ALA B N 1
ATOM 2500 C CA . ALA B 1 134 ? 3.543 14.492 7.816 1 84.06 134 ALA B CA 1
ATOM 2501 C C . ALA B 1 134 ? 4.941 15.078 8 1 84.06 134 ALA B C 1
ATOM 2503 O O . ALA B 1 134 ? 5.926 14.336 8.07 1 84.06 134 ALA B O 1
ATOM 2504 N N . SER B 1 135 ? 5.004 16.391 8.094 1 86.38 135 SER B N 1
ATOM 2505 C CA . SER B 1 135 ? 6.285 17.047 8.305 1 86.38 135 SER B CA 1
ATOM 2506 C C . SER B 1 135 ? 6.895 16.672 9.648 1 86.38 135 SER B C 1
ATOM 2508 O O . SER B 1 135 ? 8.109 16.469 9.75 1 86.38 135 SER B O 1
ATOM 2510 N N . VAL B 1 136 ? 6.035 16.453 10.617 1 85.75 136 VAL B N 1
ATOM 2511 C CA . VAL B 1 136 ? 6.488 16.047 11.938 1 85.75 136 VAL B CA 1
ATOM 2512 C C . VAL B 1 136 ? 7.02 14.617 11.883 1 85.75 136 VAL B C 1
ATOM 2514 O O . VAL B 1 136 ? 8.078 14.32 12.438 1 85.75 136 VAL B O 1
ATOM 2517 N N . HIS B 1 137 ? 6.332 13.789 11.18 1 85.69 137 HIS B N 1
ATOM 2518 C CA . HIS B 1 137 ? 6.762 12.406 11.031 1 85.69 137 HIS B CA 1
ATOM 2519 C C . HIS B 1 137 ? 8.094 12.32 10.289 1 85.69 137 HIS B C 1
ATOM 2521 O O . HIS B 1 137 ? 8.961 11.523 10.656 1 85.69 137 HIS B O 1
ATOM 2527 N N . SER B 1 138 ? 8.258 13.141 9.211 1 88.12 138 SER B N 1
ATOM 2528 C CA . SER B 1 138 ? 9.438 13.086 8.352 1 88.12 138 SER B CA 1
ATOM 2529 C C . SER B 1 138 ? 10.68 13.586 9.094 1 88.12 138 SER B C 1
ATOM 2531 O O . SER B 1 138 ? 11.789 13.125 8.836 1 88.12 138 SER B O 1
ATOM 2533 N N . ASP B 1 139 ? 10.516 14.578 10 1 85.12 139 ASP B N 1
ATOM 2534 C CA . ASP B 1 139 ? 11.625 15.164 10.742 1 85.12 139 ASP B CA 1
ATOM 2535 C C . ASP B 1 139 ? 12.352 14.109 11.578 1 85.12 139 ASP B C 1
ATOM 2537 O O . ASP B 1 139 ? 13.578 14.133 11.688 1 85.12 139 ASP B O 1
ATOM 2541 N N . GLY B 1 140 ? 11.688 13.07 12.055 1 82.81 140 GLY B N 1
ATOM 2542 C CA . GLY B 1 140 ? 12.305 12 12.828 1 82.81 140 GLY B CA 1
ATOM 2543 C C . GLY B 1 140 ? 12.789 10.852 11.969 1 82.81 140 GLY B C 1
ATOM 2544 O O . GLY B 1 140 ? 13.555 10.008 12.43 1 82.81 140 GLY B O 1
ATOM 2545 N N . LEU B 1 141 ? 12.523 10.93 10.695 1 89.31 141 LEU B N 1
ATOM 2546 C CA . LEU B 1 141 ? 12.766 9.789 9.82 1 89.31 141 LEU B CA 1
ATOM 2547 C C . LEU B 1 141 ? 13.867 10.094 8.82 1 89.31 141 LEU B C 1
ATOM 2549 O O . LEU B 1 141 ? 14.734 9.25 8.57 1 89.31 141 LEU B O 1
ATOM 2553 N N . ILE B 1 142 ? 13.883 11.297 8.266 1 92.12 142 ILE B N 1
ATOM 2554 C CA . ILE B 1 142 ? 14.859 11.727 7.273 1 92.12 142 ILE B CA 1
ATOM 2555 C C . ILE B 1 142 ? 15.734 12.836 7.852 1 92.12 142 ILE B C 1
ATOM 2557 O O . ILE B 1 142 ? 15.375 14.016 7.793 1 92.12 142 ILE B O 1
ATOM 2561 N N . ARG B 1 143 ? 16.938 12.508 8.344 1 89.06 143 ARG B N 1
ATOM 2562 C CA . ARG B 1 143 ? 17.766 13.438 9.102 1 89.06 143 ARG B CA 1
ATOM 2563 C C . ARG B 1 143 ? 19.094 13.688 8.398 1 89.06 143 ARG B C 1
ATOM 2565 O O . ARG B 1 143 ? 19.719 14.734 8.602 1 89.06 143 ARG B O 1
ATOM 2572 N N . THR B 1 144 ? 19.484 12.75 7.676 1 91.19 144 THR B N 1
ATOM 2573 C CA . THR B 1 144 ? 20.797 12.836 7.043 1 91.19 144 THR B CA 1
ATOM 2574 C C . THR B 1 144 ? 20.672 12.758 5.523 1 91.19 144 THR B C 1
ATOM 2576 O O . THR B 1 144 ? 19.609 12.406 5.004 1 91.19 144 THR B O 1
ATOM 2579 N N . ASP B 1 145 ? 21.75 13.047 4.895 1 90.44 145 ASP B N 1
ATOM 2580 C CA . ASP B 1 145 ? 21.812 12.891 3.447 1 90.44 145 ASP B CA 1
ATOM 2581 C C . ASP B 1 145 ? 21.609 11.43 3.049 1 90.44 145 ASP B C 1
ATOM 2583 O O . ASP B 1 145 ? 21.016 11.133 2.01 1 90.44 145 ASP B O 1
ATOM 2587 N N . GLY B 1 146 ? 22.141 10.625 3.842 1 93.56 146 GLY B N 1
ATOM 2588 C CA . GLY B 1 146 ? 21.969 9.203 3.607 1 93.56 146 GLY B CA 1
ATOM 2589 C C . GLY B 1 146 ? 20.516 8.766 3.668 1 93.56 146 GLY B C 1
ATOM 2590 O O . GLY B 1 146 ? 20.062 7.953 2.854 1 93.56 146 GLY B O 1
ATOM 2591 N N . ASP B 1 147 ? 19.797 9.359 4.598 1 94.44 147 ASP B N 1
ATOM 2592 C CA . ASP B 1 147 ? 18.359 9.078 4.688 1 94.44 147 ASP B CA 1
ATOM 2593 C C . ASP B 1 147 ? 17.641 9.539 3.42 1 94.44 147 ASP B C 1
ATOM 2595 O O . ASP B 1 147 ? 16.812 8.797 2.871 1 94.44 147 ASP B O 1
ATOM 2599 N N . SER B 1 148 ? 18.031 10.711 3.021 1 93.38 148 SER B N 1
ATOM 2600 C CA . SER B 1 148 ? 17.391 11.273 1.83 1 93.38 148 SER B CA 1
ATOM 2601 C C . SER B 1 148 ? 17.656 10.398 0.604 1 93.38 148 SER B C 1
ATOM 2603 O O . SER B 1 148 ? 16.75 10.164 -0.199 1 93.38 148 SER B O 1
ATOM 2605 N N . GLN B 1 149 ? 18.828 9.938 0.502 1 95.25 149 GLN B N 1
ATOM 2606 C CA . GLN B 1 149 ? 19.203 9.078 -0.618 1 95.25 149 GLN B CA 1
ATOM 2607 C C . GLN B 1 149 ? 18.422 7.762 -0.577 1 95.25 149 GLN B C 1
ATOM 2609 O O . GLN B 1 149 ? 17.969 7.27 -1.611 1 95.25 149 GLN B O 1
ATOM 2614 N N . ASP B 1 150 ? 18.281 7.176 0.581 1 96.25 150 ASP B N 1
ATOM 2615 C CA . ASP B 1 150 ? 17.516 5.938 0.736 1 96.25 150 ASP B CA 1
ATOM 2616 C C . ASP B 1 150 ? 16.078 6.113 0.274 1 96.25 150 ASP B C 1
ATOM 2618 O O . ASP B 1 150 ? 15.539 5.258 -0.431 1 96.25 150 ASP B O 1
ATOM 2622 N N . PHE B 1 151 ? 15.516 7.219 0.628 1 95.94 151 PHE B N 1
ATOM 2623 C CA . PHE B 1 151 ? 14.125 7.473 0.257 1 95.94 151 PHE B CA 1
ATOM 2624 C C . PHE B 1 151 ? 14.008 7.727 -1.24 1 95.94 151 PHE B C 1
ATOM 2626 O O . PHE B 1 151 ? 13.016 7.332 -1.864 1 95.94 151 PHE B O 1
ATOM 2633 N N . GLU B 1 152 ? 14.984 8.352 -1.774 1 95.81 152 GLU B N 1
ATOM 2634 C CA . GLU B 1 152 ? 14.977 8.586 -3.217 1 95.81 152 GLU B CA 1
ATOM 2635 C C . GLU B 1 152 ? 15.062 7.27 -3.986 1 95.81 152 GLU B C 1
ATOM 2637 O O . GLU B 1 152 ? 14.32 7.055 -4.945 1 95.81 152 GLU B O 1
ATOM 2642 N N . VAL B 1 153 ? 15.977 6.41 -3.59 1 97.06 153 VAL B N 1
ATOM 2643 C CA . VAL B 1 153 ? 16.109 5.086 -4.191 1 97.06 153 VAL B CA 1
ATOM 2644 C C . VAL B 1 153 ? 14.789 4.324 -4.039 1 97.06 153 VAL B C 1
ATOM 2646 O O . VAL B 1 153 ? 14.328 3.67 -4.977 1 97.06 153 VAL B O 1
ATOM 2649 N N . THR B 1 154 ? 14.188 4.426 -2.85 1 97.38 154 THR B N 1
ATOM 2650 C CA . THR B 1 154 ? 12.922 3.76 -2.564 1 97.38 154 THR B CA 1
ATOM 2651 C C . THR B 1 154 ? 11.828 4.242 -3.516 1 97.38 154 THR B C 1
ATOM 2653 O O . THR B 1 154 ? 11.148 3.432 -4.145 1 97.38 154 THR B O 1
ATOM 2656 N N . TYR B 1 155 ? 11.766 5.531 -3.662 1 95.88 155 TYR B N 1
ATOM 2657 C CA . TYR B 1 155 ? 10.758 6.098 -4.547 1 95.88 155 TYR B CA 1
ATOM 2658 C C . TYR B 1 155 ? 10.961 5.625 -5.984 1 95.88 155 TYR B C 1
ATOM 2660 O O . TYR B 1 155 ? 10.023 5.18 -6.641 1 95.88 155 TYR B O 1
ATOM 2668 N N . ARG B 1 156 ? 12.148 5.656 -6.48 1 96.25 156 ARG B N 1
ATOM 2669 C CA . ARG B 1 156 ? 12.453 5.27 -7.855 1 96.25 156 ARG B CA 1
ATOM 2670 C C . ARG B 1 156 ? 12.172 3.787 -8.078 1 96.25 156 ARG B C 1
ATOM 2672 O O . ARG B 1 156 ? 11.648 3.4 -9.125 1 96.25 156 ARG B O 1
ATOM 2679 N N . THR B 1 157 ? 12.562 3.006 -7.148 1 96.56 157 THR B N 1
ATOM 2680 C CA . THR B 1 157 ? 12.359 1.564 -7.25 1 96.56 157 THR B CA 1
ATOM 2681 C C . THR B 1 157 ? 10.867 1.229 -7.25 1 96.56 157 THR B C 1
ATOM 2683 O O . THR B 1 157 ? 10.414 0.4 -8.039 1 96.56 157 THR B O 1
ATOM 2686 N N . LEU B 1 158 ? 10.094 1.898 -6.367 1 95.62 158 LEU B N 1
ATOM 2687 C CA . LEU B 1 158 ? 8.648 1.677 -6.316 1 95.62 158 LEU B CA 1
ATOM 2688 C C . LEU B 1 158 ? 7.988 2.131 -7.609 1 95.62 158 LEU B C 1
ATOM 2690 O O . LEU B 1 158 ? 7.035 1.502 -8.078 1 95.62 158 LEU B O 1
ATOM 2694 N N . ARG B 1 159 ? 8.469 3.166 -8.195 1 94 159 ARG B N 1
ATOM 2695 C CA . ARG B 1 159 ? 7.949 3.617 -9.484 1 94 159 ARG B CA 1
ATOM 2696 C C . ARG B 1 159 ? 8.195 2.576 -10.57 1 94 159 ARG B C 1
ATOM 2698 O O . ARG B 1 159 ? 7.336 2.352 -11.43 1 94 159 ARG B O 1
ATOM 2705 N N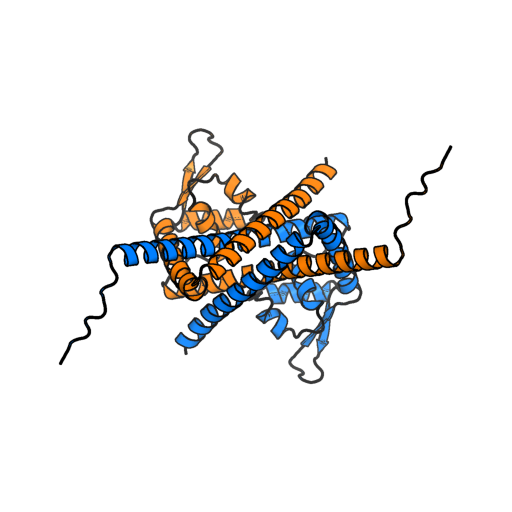 . ARG B 1 160 ? 9.367 1.995 -10.547 1 94.31 160 ARG B N 1
ATOM 2706 C CA . ARG B 1 160 ? 9.672 0.926 -11.492 1 94.31 160 ARG B CA 1
ATOM 2707 C C . ARG B 1 160 ? 8.727 -0.256 -11.312 1 94.31 160 ARG B C 1
ATOM 2709 O O . ARG B 1 160 ? 8.227 -0.815 -12.289 1 94.31 160 ARG B O 1
ATOM 2716 N N . LEU B 1 161 ? 8.523 -0.641 -10.062 1 94 161 LEU B N 1
ATOM 2717 C CA . LEU B 1 161 ? 7.602 -1.728 -9.75 1 94 161 LEU B CA 1
ATOM 2718 C C . LEU B 1 161 ? 6.184 -1.383 -10.203 1 94 161 LEU B C 1
ATOM 2720 O O . LEU B 1 161 ? 5.484 -2.229 -10.758 1 94 161 LEU B O 1
ATOM 2724 N N . GLU B 1 162 ? 5.789 -0.163 -9.969 1 91.25 162 GLU B N 1
ATOM 2725 C CA . GLU B 1 162 ? 4.477 0.309 -10.406 1 91.25 162 GLU B CA 1
ATOM 2726 C C . GLU B 1 162 ? 4.305 0.158 -11.914 1 91.25 162 GLU B C 1
ATOM 2728 O O . GLU B 1 162 ? 3.252 -0.271 -12.383 1 91.25 162 GLU B O 1
ATOM 2733 N N . ARG B 1 163 ? 5.277 0.536 -12.633 1 90.56 163 ARG B N 1
ATOM 2734 C CA . ARG B 1 163 ? 5.234 0.401 -14.086 1 90.56 163 ARG B CA 1
ATOM 2735 C C . ARG B 1 163 ? 5.09 -1.061 -14.5 1 90.56 163 ARG B C 1
ATOM 2737 O O . ARG B 1 163 ? 4.312 -1.384 -15.398 1 90.56 163 ARG B O 1
ATOM 2744 N N . LYS B 1 164 ? 5.84 -1.907 -13.867 1 91.19 164 LYS B N 1
ATOM 2745 C CA . LYS B 1 164 ? 5.746 -3.334 -14.164 1 91.19 164 LYS B CA 1
ATOM 2746 C C . LYS B 1 164 ? 4.332 -3.854 -13.93 1 91.19 164 LYS B C 1
ATOM 2748 O O . LYS B 1 164 ? 3.797 -4.605 -14.75 1 91.19 164 LYS B O 1
ATOM 2753 N N . TRP B 1 165 ? 3.734 -3.5 -12.852 1 89.31 165 TRP B N 1
ATOM 2754 C CA . TRP B 1 165 ? 2.383 -3.945 -12.531 1 89.31 165 TRP B CA 1
ATOM 2755 C C . TRP B 1 165 ? 1.375 -3.381 -13.531 1 89.31 165 TRP B C 1
ATOM 2757 O O . TRP B 1 165 ? 0.422 -4.062 -13.914 1 89.31 165 TRP B O 1
ATOM 2767 N N . THR B 1 166 ? 1.642 -2.145 -13.922 1 86.88 166 THR B N 1
ATOM 2768 C CA . THR B 1 166 ? 0.783 -1.549 -14.938 1 86.88 166 THR B CA 1
ATOM 2769 C C . THR B 1 166 ? 0.858 -2.342 -16.234 1 86.88 166 THR B C 1
ATOM 2771 O O . THR B 1 166 ? -0.163 -2.574 -16.891 1 86.88 166 THR B O 1
ATOM 2774 N N . ASP B 1 167 ? 2.01 -2.777 -16.562 1 87.56 167 ASP B N 1
ATOM 2775 C CA . ASP B 1 167 ? 2.201 -3.572 -17.781 1 87.56 167 ASP B CA 1
ATOM 2776 C C . ASP B 1 167 ? 1.473 -4.91 -17.672 1 87.56 167 ASP B C 1
ATOM 2778 O O . ASP B 1 167 ? 0.91 -5.395 -18.656 1 87.56 167 ASP B O 1
ATOM 2782 N N . VAL B 1 168 ? 1.53 -5.492 -16.562 1 85.19 168 VAL B N 1
ATOM 2783 C CA . VAL B 1 168 ? 0.839 -6.758 -16.344 1 85.19 168 VAL B CA 1
ATOM 2784 C C . VAL B 1 168 ? -0.661 -6.574 -16.547 1 85.19 168 VAL B C 1
ATOM 2786 O O . VAL B 1 168 ? -1.311 -7.402 -17.188 1 85.19 168 VAL B O 1
ATOM 2789 N N . ILE B 1 169 ? -1.185 -5.512 -16.062 1 83.88 169 ILE B N 1
ATOM 2790 C CA . ILE B 1 169 ? -2.611 -5.219 -16.141 1 83.88 169 ILE B CA 1
ATOM 2791 C C . ILE B 1 169 ? -3.008 -4.961 -17.594 1 83.88 169 ILE B C 1
ATOM 2793 O O . ILE B 1 169 ? -4.035 -5.457 -18.062 1 83.88 169 ILE B O 1
ATOM 2797 N N . ARG B 1 170 ? -2.16 -4.238 -18.25 1 81.06 170 ARG B N 1
ATOM 2798 C CA . ARG B 1 170 ? -2.445 -3.879 -19.641 1 81.06 170 ARG B CA 1
ATOM 2799 C C . ARG B 1 170 ? -2.336 -5.094 -20.547 1 81.06 170 ARG B C 1
ATOM 2801 O O . ARG B 1 170 ? -3.057 -5.195 -21.547 1 81.06 170 ARG B O 1
ATOM 2808 N N . SER B 1 171 ? -1.329 -5.879 -20.297 1 75.94 171 SER B N 1
ATOM 2809 C CA . SER B 1 171 ? -1.135 -7.051 -21.141 1 75.94 171 SER B CA 1
ATOM 2810 C C . SER B 1 171 ? -2.324 -8 -21.047 1 75.94 171 SER B C 1
ATOM 2812 O O . SER B 1 171 ? -2.586 -8.766 -21.984 1 75.94 171 SER B O 1
ATOM 2814 N N . ASP B 1 172 ? -2.955 -8.109 -19.969 1 65.06 172 ASP B N 1
ATOM 2815 C CA . ASP B 1 172 ? -4.168 -8.906 -19.844 1 65.06 172 ASP B CA 1
ATOM 2816 C C . ASP B 1 172 ? -5.309 -8.32 -20.672 1 65.06 172 ASP B C 1
ATOM 2818 O O . ASP B 1 172 ? -6.105 -9.055 -21.25 1 65.06 172 ASP B O 1
ATOM 2822 N N . GLU B 1 173 ? -5.367 -7.008 -20.641 1 54.44 173 GLU B N 1
ATOM 2823 C CA . GLU B 1 173 ? -6.371 -6.34 -21.453 1 54.44 173 GLU B CA 1
ATOM 2824 C C . GLU B 1 173 ? -6.148 -6.625 -22.938 1 54.44 173 GLU B C 1
ATOM 2826 O O . GLU B 1 173 ? -7.105 -6.727 -23.703 1 54.44 173 GLU B O 1
ATOM 2831 N N . THR B 1 174 ? -4.922 -6.672 -23.281 1 48.62 174 THR B N 1
ATOM 2832 C CA . THR B 1 174 ? -4.633 -6.941 -24.688 1 48.62 174 THR B CA 1
ATOM 2833 C C . THR B 1 174 ? -4.922 -8.406 -25.031 1 48.62 174 THR B C 1
ATOM 2835 O O . THR B 1 174 ? -5.336 -8.719 -26.141 1 48.62 174 THR B O 1
ATOM 2838 N N . GLU B 1 175 ? -4.59 -9.297 -24.203 1 45 175 GLU B N 1
ATOM 2839 C CA . GLU B 1 175 ? -4.883 -10.68 -24.578 1 45 175 GLU B CA 1
ATOM 2840 C C . GLU B 1 175 ? -6.391 -10.914 -24.672 1 45 175 GLU B C 1
ATOM 2842 O O . GLU B 1 175 ? -6.832 -11.891 -25.281 1 45 175 GLU B O 1
ATOM 2847 N N . ILE B 1 176 ? -7.188 -10.195 -24.078 1 39.53 176 ILE B N 1
ATOM 2848 C CA . ILE B 1 176 ? -8.617 -10.336 -24.312 1 39.53 176 ILE B CA 1
ATOM 2849 C C . ILE B 1 176 ? -8.984 -9.719 -25.672 1 39.53 176 ILE B C 1
ATOM 2851 O O . ILE B 1 176 ? -10.055 -10 -26.219 1 39.53 176 ILE B O 1
ATOM 2855 N N . LEU B 1 177 ? -8.242 -8.727 -26.125 1 32.75 177 LEU B N 1
ATOM 2856 C CA . LEU B 1 177 ? -8.594 -8.328 -27.484 1 32.75 177 LEU B CA 1
ATOM 2857 C C . LEU B 1 177 ? -7.988 -9.281 -28.5 1 32.75 177 LEU B C 1
ATOM 2859 O O . LEU B 1 177 ? -8.617 -9.594 -29.516 1 32.75 177 LEU B O 1
#

Nearest PDB structures (foldseek):
  4mnu-assembly1_B  TM=8.212E-01  e=2.975E-05  Listeria monocytogenes EGD-e
  4ld5-assembly3_G  TM=7.083E-01  e=1.588E-05  Staphylococcus aureus
  1lnw-assembly7_A  TM=7.515E-01  e=9.808E-05  Pseudomonas aeruginosa
  5yhy-assembly1_A  TM=5.402E-01  e=5.235E-05  Lactococcus lactis subsp. lactis Il1403
  5yi0-assembly1_B  TM=5.546E-01  e=9.808E-05  Lactococcus lactis subsp. lactis Il1403

pLDDT: mean 82.07, std 14.17, range [32.75, 97.38]